Protein 6IYH (pdb70)

Foldseek 3Di:
DQDPLLLVLQVVLCVVCVVVQLLLLLQLQLCLCVVVVVCVVLVVVDPDSHSPDPVSSVVRSVVSVLLVQCSVVVVCLLVSCQVVLCCCQPPSVPDLVCLVSSLVSSLVSSCVVPVVSCDVSSVVSSSVSSVVNSCSSPVPND/DDDPVLLCLVVVLLVVDPQLVLLLQLLLCLCAVVVVVVVLPVVQPDSRHNVCSSPGPVSSVVSSVVSVVLVVCSVVVVQSLVVCVVVLCCCCVVRVDDLVSLVVSLVSSLVSSCVVQPCSCPPVSSVSSVVSSVNNSCSSPPVND

Solvent-accessible surface area: 13463 Å² total; per-residue (Å²): 146,29,72,91,60,9,48,72,52,0,85,37,2,8,83,106,2,48,83,89,12,74,71,2,1,0,24,1,0,3,5,14,2,73,9,39,79,131,1,89,91,67,29,85,137,28,108,62,42,56,30,103,5,52,81,0,50,80,48,0,93,128,25,5,53,27,11,30,59,0,5,97,103,12,113,81,11,86,33,34,6,51,77,55,0,60,78,41,12,121,96,83,190,19,77,54,57,16,20,136,28,35,19,14,0,9,5,0,2,2,0,10,49,31,59,91,46,0,56,37,84,10,0,42,0,1,36,66,1,3,58,42,11,19,140,6,22,36,72,94,46,273,182,17,69,120,77,38,84,137,6,0,67,58,12,51,89,158,18,88,33,93,43,2,0,14,74,0,2,10,14,12,0,8,5,15,56,145,2,36,176,55,43,60,92,25,52,95,10,81,70,23,83,29,1,49,58,23,76,92,0,66,62,56,0,76,82,38,0,66,21,7,15,88,0,15,84,98,14,106,80,3,30,105,43,11,57,80,61,0,40,94,40,18,114,82,63,128,14,73,41,91,13,19,99,46,30,4,39,0,4,0,1,0,1,0,20,67,37,18,105,62,0,48,27,72,23,0,18,3,2,24,68,0,6,48,48,16,26,72,3,20,33,121,47,56,209

InterPro domains:
  IPR000971 Globin [PF00042] (26-137)
  IPR000971 Globin [PS01033] (1-142)
  IPR002338 Hemoglobin, alpha-type [PR00612] (15-27)
  IPR002338 Hemoglobin, alpha-type [PR00612] (32-42)
  IPR002338 Hemoglobin, alpha-type [PR00612] (48-57)
  IPR002338 Hemoglobin, alpha-type [PR00612] (75-88)
  IPR002338 Hemoglobin, alpha-type [PR00612] (123-139)
  IPR002338 Hemoglobin, alpha-type [cd08927] (2-142)
  IPR002339 Hemoglobin, pi [PR00815] (3-28)
  IPR002339 Hemoglobin, pi [PR00815] (73-83)
  IPR002339 Hemoglobin, pi [PR00815] (105-116)
  IPR009050 Globin-like superfamily [SSF46458] (2-142)
  IPR012292 Globin/Protoglobin [G3DSA:1.10.490.10] (1-142)
  IPR050056 Hemoglobin and related oxygen transporters [PTHR11442] (2-142)

Radius of gyration: 18.84 Å; Cα contacts (8 Å, |Δi|>4): 386; chains: 2; bounding box: 53×48×37 Å

Nearest PDB structures (foldseek):
  6iyh-assembly1_A-2  TM=1.007E+00  e=1.434E-18  Acipenser persicus
  6iyi-assembly1_A-2  TM=1.006E+00  e=5.566E-17  Acipenser stellatus
  1out-assembly1_A  TM=9.765E-01  e=1.494E-13  Oncorhynchus mykiss
  1v4x-assembly1_A  TM=9.823E-01  e=7.675E-13  Thunnus thynnus
  2aa1-assembly1_A  TM=9.688E-01  e=7.737E-12  Trematomus newnesi

B-factor: mean 20.45, std 10.52, range [6.97, 57.39]

Organism: Acipenser persicus (NCBI:txid61968)

Secondary structure (DSSP, 8-state):
---HHHHHHHHHHHHHHGGGHHHHHHHHHHHHHHHSGGGGGGGTTSS--STT-HHHHHHHHHHHHHHHHHHHTTT-HHHHHHHHHHIIIIIS---GGGHHHHHHHHHHHHHHH-TTT--HHHHHHHHHHHHHHHHHHHGGG-/---HHHHHHHHHHHTT--HHHHHHHHHHHHHHHSGGGGGGGGGG---SSHHHHHH-HHHHHHHHHHHHHHHHHHHTTT-HHHHTHHHHHIIIIIT---THHHHHHHHHHHHHHHHHHGGGS-HHHHHHHHHHHHHHHHHHHHTT-

CATH classification: 1.10.490.10

Structure (mmCIF, N/CA/C/O backbone):
data_6IYH
#
_entry.id   6IYH
#
_cell.length_a   53.890
_cell.length_b   62.290
_cell.length_c   101.564
_cell.angle_alpha   90.00
_cell.angle_beta   97.67
_cell.angle_gamma   90.00
#
_symmetry.space_group_name_H-M   'I 1 2 1'
#
loop_
_entity.id
_entity.type
_entity.pdbx_description
1 polymer 'Alpha chain'
2 polymer 'Beta chain'
3 non-polymer 'PROTOPORPHYRIN IX CONTAINING FE'
4 non-polymer S-1,2-PROPANEDIOL
5 water water
#
loop_
_atom_site.group_PDB
_atom_site.id
_atom_site.type_symbol
_atom_site.label_atom_id
_atom_site.label_alt_id
_atom_site.label_comp_id
_atom_site.label_asym_id
_atom_site.label_entity_id
_atom_site.label_seq_id
_atom_site.pdbx_PDB_ins_code
_atom_site.Cartn_x
_atom_site.Cartn_y
_atom_site.Cartn_z
_atom_site.occupancy
_atom_site.B_iso_or_equiv
_atom_site.auth_seq_id
_atom_site.auth_comp_id
_atom_site.auth_asym_id
_atom_site.auth_atom_id
_atom_site.pdbx_PDB_model_num
ATOM 1 N N . SER A 1 1 ? 32.887 -11.214 4.902 1.00 39.19 2 SER A N 1
ATOM 2 C CA . SER A 1 1 ? 34.019 -10.297 5.155 1.00 33.14 2 SER A CA 1
ATOM 3 C C . SER A 1 1 ? 34.264 -9.749 6.566 1.00 24.40 2 SER A C 1
ATOM 4 O O . SER A 1 1 ? 35.260 -9.106 6.759 1.00 20.03 2 SER A O 1
ATOM 7 N N . LEU A 1 2 ? 33.414 -10.070 7.539 1.00 24.14 3 LEU A N 1
ATOM 8 C CA . LEU A 1 2 ? 33.872 -10.065 8.943 1.00 22.91 3 LEU A CA 1
ATOM 9 C C . LEU A 1 2 ? 34.948 -11.162 9.214 1.00 21.54 3 LEU A C 1
ATOM 10 O O . LEU A 1 2 ? 34.714 -12.330 8.955 1.00 21.74 3 LEU A O 1
ATOM 15 N N . THR A 1 3 ? 36.082 -10.777 9.766 1.00 19.27 4 THR A N 1
ATOM 16 C CA . THR A 1 3 ? 37.152 -11.697 10.126 1.00 22.04 4 THR A CA 1
ATOM 17 C C . THR A 1 3 ? 36.798 -12.357 11.443 1.00 22.55 4 THR A C 1
ATOM 18 O O . THR A 1 3 ? 35.807 -11.970 12.115 1.00 19.78 4 THR A O 1
ATOM 22 N N . SER A 1 4 ? 37.591 -13.352 11.823 1.00 22.40 5 SER A N 1
ATOM 23 C CA . SER A 1 4 ? 37.420 -13.963 13.160 1.00 23.14 5 SER A CA 1
ATOM 24 C C . SER A 1 4 ? 37.592 -12.954 14.247 1.00 19.07 5 SER A C 1
ATOM 25 O O . SER A 1 4 ? 36.792 -12.921 15.179 1.00 17.36 5 SER A O 1
ATOM 28 N N . ALA A 1 5 ? 38.656 -12.166 14.135 1.00 18.11 6 ALA A N 1
ATOM 29 C CA . ALA A 1 5 ? 38.893 -11.039 15.062 1.00 16.58 6 ALA A CA 1
ATOM 30 C C . ALA A 1 5 ? 37.712 -10.063 15.134 1.00 15.81 6 ALA A C 1
ATOM 31 O O . ALA A 1 5 ? 37.360 -9.618 16.216 1.00 12.63 6 ALA A O 1
ATOM 33 N N . ASP A 1 6 ? 37.159 -9.692 13.985 1.00 14.74 7 ASP A N 1
ATOM 34 C CA . ASP A 1 6 ? 35.972 -8.781 13.986 1.00 15.27 7 ASP A CA 1
ATOM 35 C C . ASP A 1 6 ? 34.802 -9.379 14.815 1.00 13.89 7 ASP A C 1
ATOM 36 O O . ASP A 1 6 ? 34.178 -8.683 15.599 1.00 10.80 7 ASP A O 1
ATOM 41 N N . LYS A 1 7 ? 34.464 -10.632 14.541 1.00 14.01 8 LYS A N 1
ATOM 42 C CA . LYS A 1 7 ? 33.364 -11.316 15.225 1.00 15.72 8 LYS A CA 1
ATOM 43 C C . LYS A 1 7 ? 33.626 -11.414 16.721 1.00 13.16 8 LYS A C 1
ATOM 44 O O . LYS A 1 7 ? 32.698 -11.225 17.495 1.00 12.65 8 LYS A O 1
ATOM 50 N N . SER A 1 8 ? 34.878 -11.668 17.117 1.00 12.33 9 SER A N 1
ATOM 51 C CA . SER A 1 8 ? 35.228 -11.658 18.494 1.00 13.76 9 SER A CA 1
ATOM 52 C C . SER A 1 8 ? 34.976 -10.301 19.154 1.00 10.87 9 SER A C 1
ATOM 53 O O . SER A 1 8 ? 34.448 -10.196 20.232 1.00 9.95 9 SER A O 1
ATOM 56 N N . HIS A 1 9 ? 35.430 -9.252 18.486 1.00 10.31 10 HIS A N 1
ATOM 57 C CA . HIS A 1 9 ? 35.208 -7.915 18.954 1.00 9.56 10 HIS A CA 1
ATOM 58 C C . HIS A 1 9 ? 33.758 -7.543 19.087 1.00 9.13 10 HIS A C 1
ATOM 59 O O . HIS A 1 9 ? 33.360 -6.867 20.087 1.00 8.20 10 HIS A O 1
ATOM 66 N N . VAL A 1 10 ? 32.966 -7.865 18.063 1.00 9.64 11 VAL A N 1
ATOM 67 C CA . VAL A 1 10 ? 31.541 -7.558 18.118 1.00 10.52 11 VAL A CA 1
ATOM 68 C C . VAL A 1 10 ? 30.859 -8.327 19.254 1.00 10.67 11 VAL A C 1
ATOM 69 O O . VAL A 1 10 ? 30.111 -7.747 20.080 1.00 10.18 11 VAL A O 1
ATOM 73 N N . LYS A 1 11 ? 31.180 -9.602 19.325 1.00 11.08 12 LYS A N 1
ATOM 74 C CA . LYS A 1 11 ? 30.536 -10.394 20.387 1.00 12.85 12 LYS A CA 1
ATOM 75 C C . LYS A 1 11 ? 30.950 -9.887 21.757 1.00 11.40 12 LYS A C 1
ATOM 76 O O . LYS A 1 11 ? 30.154 -9.951 22.709 1.00 12.29 12 LYS A O 1
ATOM 82 N N . SER A 1 12 ? 32.188 -9.439 21.905 1.00 11.06 13 SER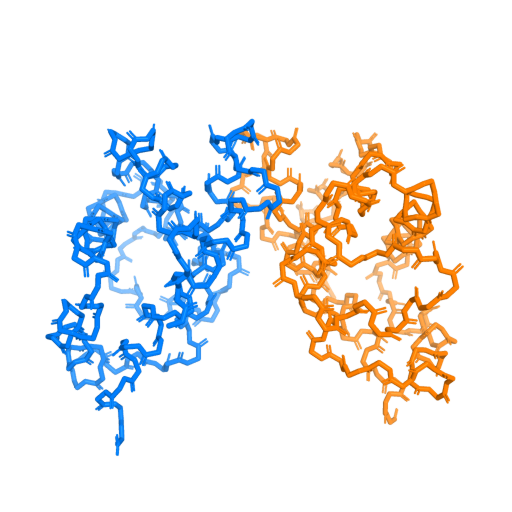 A N 1
ATOM 83 C CA . SER A 1 12 ? 32.672 -8.896 23.162 1.00 11.72 13 SER A CA 1
ATOM 84 C C . SER A 1 12 ? 31.958 -7.679 23.631 1.00 11.87 13 SER A C 1
ATOM 85 O O . SER A 1 12 ? 31.392 -7.649 24.728 1.00 11.15 13 SER A O 1
ATOM 88 N N . ILE A 1 13 ? 31.876 -6.617 22.782 1.00 11.48 14 ILE A N 1
ATOM 89 C CA . ILE A 1 13 ? 31.168 -5.413 23.250 1.00 10.93 14 ILE A CA 1
ATOM 90 C C . ILE A 1 13 ? 29.690 -5.628 23.460 0.50 9.46 14 ILE A C 1
ATOM 91 O O . ILE A 1 13 ? 29.110 -5.165 24.383 0.50 7.41 14 ILE A O 1
ATOM 97 N N . TRP A 1 14 ? 29.156 -6.458 22.626 1.00 12.89 15 TRP A N 1
ATOM 98 C CA . TRP A 1 14 ? 27.705 -6.827 22.672 1.00 14.30 15 TRP A CA 1
ATOM 99 C C . TRP A 1 14 ? 27.404 -7.590 23.954 1.00 15.33 15 TRP A C 1
ATOM 100 O O . TRP A 1 14 ? 26.391 -7.296 24.631 1.00 18.16 15 TRP A O 1
ATOM 111 N N . SER A 1 15 ? 28.348 -8.447 24.366 1.00 12.72 16 SER A N 1
ATOM 112 C CA . SER A 1 15 ? 28.177 -9.201 25.612 1.00 14.53 16 SER A CA 1
ATOM 113 C C . SER A 1 15 ? 28.247 -8.296 26.786 1.00 14.44 16 SER A C 1
ATOM 114 O O . SER A 1 15 ? 27.512 -8.482 27.804 1.00 16.76 16 SER A O 1
ATOM 117 N N . LYS A 1 16 ? 29.064 -7.252 26.696 1.00 14.63 17 LYS A N 1
ATOM 118 C CA . LYS A 1 16 ? 29.234 -6.342 27.725 1.00 17.28 17 LYS A CA 1
ATOM 119 C C . LYS A 1 16 ? 28.097 -5.325 27.780 1.00 21.05 17 LYS A C 1
ATOM 120 O O . LYS A 1 16 ? 27.845 -4.762 28.814 1.00 24.17 17 LYS A O 1
ATOM 126 N N . ALA A 1 17 ? 27.428 -5.131 26.671 1.00 23.13 18 ALA A N 1
ATOM 127 C CA . ALA A 1 17 ? 26.324 -4.157 26.584 1.00 27.88 18 ALA A CA 1
ATOM 128 C C . ALA A 1 17 ? 24.887 -4.711 26.668 1.00 33.16 18 ALA A C 1
ATOM 129 O O . ALA A 1 17 ? 23.986 -3.966 27.073 1.00 38.99 18 ALA A O 1
ATOM 131 N N . SER A 1 18 ? 24.638 -5.955 26.238 1.00 37.13 19 SER A N 1
ATOM 132 C CA . SER A 1 18 ? 23.242 -6.447 25.926 1.00 38.88 19 SER A CA 1
ATOM 133 C C . SER A 1 18 ? 22.302 -6.482 27.145 1.00 39.83 19 SER A C 1
ATOM 134 O O . SER A 1 18 ? 21.090 -6.608 26.964 1.00 44.61 19 SER A O 1
ATOM 137 N N . GLY A 1 19 ? 22.850 -6.375 28.361 1.00 35.90 20 GLY A N 1
ATOM 138 C CA . GLY A 1 19 ? 22.042 -6.160 29.545 1.00 35.96 20 GLY A CA 1
ATOM 139 C C . GLY A 1 19 ? 21.287 -4.845 29.593 1.00 36.91 20 GLY A C 1
ATOM 140 O O . GLY A 1 19 ? 20.277 -4.740 30.312 1.00 33.95 20 GLY A O 1
ATOM 141 N N . LYS A 1 20 ? 21.749 -3.847 28.830 1.00 33.40 21 LYS A N 1
ATOM 142 C CA . LYS A 1 20 ? 21.065 -2.536 28.682 1.00 26.54 21 LYS A CA 1
ATOM 143 C C . LYS A 1 20 ? 20.414 -2.396 27.329 1.00 25.77 21 LYS A C 1
ATOM 144 O O . LYS A 1 20 ? 20.277 -1.278 26.854 1.00 28.31 21 LYS A O 1
ATOM 150 N N . ALA A 1 21 ? 20.021 -3.498 26.704 1.00 25.06 22 ALA A N 1
ATOM 151 C CA . ALA A 1 21 ? 19.355 -3.476 25.392 1.00 29.27 22 ALA A CA 1
ATOM 152 C C . ALA A 1 21 ? 18.322 -2.340 25.288 1.00 31.21 22 ALA A C 1
ATOM 153 O O . ALA A 1 21 ? 18.332 -1.562 24.319 1.00 27.16 22 ALA A O 1
ATOM 155 N N . GLU A 1 22 ? 17.486 -2.184 26.311 1.00 26.91 23 GLU A N 1
ATOM 156 C CA . GLU A 1 22 ? 16.412 -1.198 26.188 1.00 26.04 23 GLU A CA 1
ATOM 157 C C . GLU A 1 22 ? 16.939 0.234 26.268 1.00 23.07 23 GLU A C 1
ATOM 158 O O . GLU A 1 22 ? 16.582 1.038 25.385 1.00 22.29 23 GLU A O 1
ATOM 164 N N . GLU A 1 23 ? 17.786 0.573 27.264 1.00 22.62 24 GLU A N 1
ATOM 165 C CA . GLU A 1 23 ? 18.345 1.917 27.370 1.00 21.61 24 GLU A CA 1
ATOM 166 C C . GLU A 1 23 ? 19.192 2.328 26.140 1.00 20.37 24 GLU A C 1
ATOM 167 O O . GLU A 1 23 ? 19.114 3.460 25.620 1.00 16.92 24 GLU A O 1
ATOM 173 N N . LEU A 1 24 ? 20.048 1.403 25.732 1.00 19.38 25 LEU A N 1
ATOM 174 C CA . LEU A 1 24 ? 20.861 1.655 24.553 1.00 17.79 25 LEU A CA 1
ATOM 175 C C . LEU A 1 24 ? 20.001 1.833 23.305 1.00 15.06 25 LEU A C 1
ATOM 176 O O . LEU A 1 24 ? 20.272 2.754 22.510 1.00 14.02 25 LEU A O 1
ATOM 181 N N . GLY A 1 25 ? 18.996 0.997 23.136 1.00 14.01 26 GLY A N 1
ATOM 182 C CA . GLY A 1 25 ? 18.151 1.104 21.935 1.00 14.23 26 GLY A CA 1
ATOM 183 C C . GLY A 1 25 ? 17.353 2.425 21.994 1.00 14.55 26 GLY A C 1
ATOM 184 O O . GLY A 1 25 ? 17.265 3.107 20.990 1.00 16.65 26 GLY A O 1
ATOM 185 N N . ALA A 1 26 ? 16.825 2.798 23.155 1.00 14.78 27 ALA A N 1
ATOM 186 C CA . ALA A 1 26 ? 16.081 4.083 23.307 1.00 14.89 27 ALA A CA 1
ATOM 187 C C . ALA A 1 26 ? 16.957 5.309 23.022 1.00 13.82 27 ALA A C 1
ATOM 188 O O . ALA A 1 26 ? 16.598 6.304 22.318 1.00 14.51 27 ALA A O 1
ATOM 190 N N . GLU A 1 27 ? 18.204 5.239 23.509 1.00 12.74 28 GLU A N 1
ATOM 191 C CA . GLU A 1 27 ? 19.130 6.290 23.215 1.00 13.24 28 GLU A CA 1
ATOM 192 C C . GLU A 1 27 ? 19.495 6.329 21.732 1.00 10.73 28 GLU A C 1
ATOM 193 O O . GLU A 1 27 ? 19.557 7.413 21.217 1.00 13.01 28 GLU A O 1
ATOM 199 N N . ALA A 1 28 ? 19.763 5.206 21.103 1.00 12.11 29 ALA A N 1
ATOM 200 C CA . ALA A 1 28 ? 20.138 5.254 19.661 1.00 10.90 29 ALA A CA 1
ATOM 201 C C . ALA A 1 28 ? 18.988 5.807 18.793 1.00 11.92 29 ALA A C 1
ATOM 202 O O . ALA A 1 28 ? 19.214 6.659 17.864 1.00 12.90 29 ALA A O 1
ATOM 204 N N . LEU A 1 29 ? 17.762 5.317 19.105 1.00 11.64 30 LEU A N 1
ATOM 205 C CA . LEU A 1 29 ? 16.564 5.759 18.382 1.00 11.37 30 LEU A CA 1
ATOM 206 C C . LEU A 1 29 ? 16.269 7.243 18.635 1.00 10.85 30 LEU A C 1
ATOM 207 O O . LEU A 1 29 ? 16.076 8.042 17.675 1.00 10.71 30 LEU A O 1
ATOM 212 N N . GLY A 1 30 ? 16.236 7.649 19.892 1.00 11.50 31 GLY A N 1
ATOM 213 C CA . GLY A 1 30 ? 16.090 9.046 20.201 1.00 11.96 31 GLY A CA 1
ATOM 214 C C . GLY A 1 30 ? 17.065 9.961 19.559 1.00 11.29 31 GLY A C 1
ATOM 215 O O . GLY A 1 30 ? 16.711 11.059 19.115 1.00 11.11 31 GLY A O 1
ATOM 216 N N . ARG A 1 31 ? 18.322 9.539 19.545 1.00 11.74 32 ARG A N 1
ATOM 217 C CA . ARG A 1 31 ? 19.364 10.308 18.977 1.00 11.14 32 ARG A CA 1
ATOM 218 C 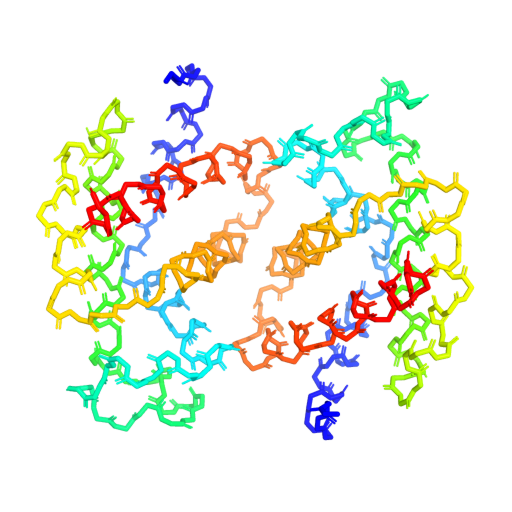C . ARG A 1 31 ? 19.192 10.392 17.456 1.00 11.19 32 ARG A C 1
ATOM 219 O O . ARG A 1 31 ? 19.473 11.434 16.887 1.00 11.68 32 ARG A O 1
ATOM 227 N N . MET A 1 32 ? 18.823 9.303 16.823 1.00 11.43 33 MET A N 1
ATOM 228 C CA . MET A 1 32 ? 18.591 9.363 15.369 1.00 11.29 33 MET A CA 1
ATOM 229 C C . MET A 1 32 ? 17.546 10.438 15.037 1.00 11.22 33 MET A C 1
ATOM 230 O O . MET A 1 32 ? 17.700 11.288 14.177 1.00 10.90 33 MET A O 1
ATOM 235 N N . LEU A 1 33 ? 16.479 10.414 15.809 1.00 11.51 34 LEU A N 1
ATOM 236 C CA . LEU A 1 33 ? 15.346 11.331 15.588 1.00 11.29 34 LEU A CA 1
ATOM 237 C C . LEU A 1 33 ? 15.666 12.779 15.809 1.00 12.69 34 LEU A C 1
ATOM 238 O O . LEU A 1 33 ? 15.302 13.605 14.992 1.00 12.66 34 LEU A O 1
ATOM 243 N N . GLU A 1 34 ? 16.421 13.083 16.879 1.00 11.76 35 GLU A N 1
ATOM 244 C CA . GLU A 1 34 ? 16.804 14.489 17.165 1.00 13.01 35 GLU A CA 1
ATOM 245 C C . GLU A 1 34 ? 17.976 14.994 16.321 1.00 12.69 35 GLU A C 1
ATOM 246 O O . GLU A 1 34 ? 17.996 16.127 15.805 1.00 13.28 35 GLU A O 1
ATOM 252 N N . VAL A 1 35 ? 18.992 14.153 16.184 1.00 12.53 36 VAL A N 1
ATOM 253 C CA . VAL A 1 35 ? 20.179 14.560 15.487 1.00 14.56 36 VAL A CA 1
ATOM 254 C C . VAL A 1 35 ? 20.032 14.562 13.953 1.00 14.08 36 VAL A C 1
ATOM 255 O O . VAL A 1 35 ? 20.748 15.316 13.290 1.00 14.13 36 VAL A O 1
ATOM 259 N N . PHE A 1 36 ? 19.149 13.695 13.435 1.00 12.07 37 PHE A N 1
ATOM 260 C CA . PHE A 1 36 ? 18.850 13.579 12.008 1.00 11.41 37 PHE A CA 1
ATOM 261 C C . PHE A 1 36 ? 17.359 13.719 11.785 1.00 12.16 37 PHE A C 1
ATOM 262 O O . PHE A 1 36 ? 16.620 12.762 11.579 1.00 12.11 37 PHE A O 1
ATOM 270 N N . PRO A 1 37 ? 16.879 14.932 11.949 1.00 14.22 38 PRO A N 1
ATOM 271 C CA . PRO A 1 37 ? 15.438 15.182 11.956 1.00 15.22 38 PRO A CA 1
ATOM 272 C C . PRO A 1 37 ? 14.623 14.813 10.712 1.00 14.13 38 PRO A C 1
ATOM 273 O O . PRO A 1 37 ? 13.376 14.642 10.790 1.00 15.43 38 PRO A O 1
ATOM 277 N N . ASN A 1 38 ? 15.316 14.559 9.625 1.00 14.71 39 ASN A N 1
ATOM 278 C CA . ASN A 1 38 ? 14.667 13.985 8.431 1.00 17.10 39 ASN A CA 1
ATOM 279 C C . ASN A 1 38 ? 14.084 12.632 8.771 1.00 15.19 39 ASN A C 1
ATOM 280 O O . ASN A 1 38 ? 13.116 12.227 8.109 1.00 14.87 39 ASN A O 1
ATOM 285 N N . THR A 1 39 ? 14.553 11.918 9.809 1.00 12.90 40 THR A N 1
ATOM 286 C CA . THR A 1 39 ? 14.003 10.566 10.130 1.00 12.05 40 THR A CA 1
ATOM 287 C C . THR A 1 39 ? 12.679 10.622 10.971 1.00 12.21 40 THR A C 1
ATOM 288 O O . THR A 1 39 ? 11.984 9.623 11.119 1.00 10.48 40 THR A O 1
ATOM 292 N N . LYS A 1 40 ? 12.318 11.797 11.492 1.00 13.11 41 LYS A N 1
ATOM 293 C CA . LYS A 1 40 ? 11.164 11.933 12.410 1.00 14.37 41 LYS A CA 1
ATOM 294 C C . LYS A 1 40 ? 9.848 11.490 11.784 1.00 13.72 41 LYS A C 1
ATOM 295 O O . LYS A 1 40 ? 9.054 10.877 12.401 1.00 14.18 41 LYS A O 1
ATOM 301 N N . THR A 1 41 ? 9.735 11.700 10.482 1.00 13.34 42 THR A N 1
ATOM 302 C CA . THR A 1 41 ? 8.499 11.397 9.779 1.00 13.78 42 THR A CA 1
ATOM 303 C C . THR A 1 41 ? 8.070 9.939 9.917 1.00 14.10 42 THR A C 1
ATOM 304 O O . THR A 1 41 ? 6.890 9.604 10.054 1.00 13.44 42 THR A O 1
ATOM 308 N N . TYR A 1 42 ? 9.035 9.041 9.955 1.00 13.82 43 TYR A N 1
ATOM 309 C CA . TYR A 1 42 ? 8.758 7.617 10.105 1.00 13.19 43 TYR A CA 1
ATOM 310 C C . TYR A 1 42 ? 8.196 7.252 11.486 1.00 13.08 43 TYR A C 1
ATOM 311 O O . TYR A 1 42 ? 7.582 6.152 11.643 1.00 14.83 43 TYR A O 1
ATOM 320 N N . PHE A 1 43 ? 8.428 8.122 12.501 1.00 12.99 44 PHE A N 1
ATOM 321 C CA . PHE A 1 43 ? 7.989 7.847 13.863 1.00 13.20 44 PHE A CA 1
ATOM 322 C C . PHE A 1 43 ? 6.976 8.912 14.359 1.00 15.66 44 PHE A C 1
ATOM 323 O O . PHE A 1 43 ? 6.705 9.017 15.573 1.00 16.32 44 PHE A O 1
ATOM 331 N N . SER A 1 44 ? 6.494 9.683 13.387 1.00 16.05 45 SER A N 1
ATOM 332 C CA . SER A 1 44 ? 5.509 10.775 13.549 1.00 19.16 45 SER A CA 1
ATOM 333 C C . SER A 1 44 ? 4.168 10.301 14.200 1.00 17.68 45 SER A C 1
ATOM 334 O O . SER A 1 44 ? 3.419 11.152 14.664 1.00 17.44 45 SER A O 1
ATOM 337 N N . HIS A 1 45 ? 3.894 8.984 14.185 1.00 15.29 46 HIS A N 1
ATOM 338 C CA . HIS A 1 45 ? 2.739 8.338 14.872 1.00 15.27 46 HIS A CA 1
ATOM 339 C C . HIS A 1 45 ? 2.899 8.243 16.406 1.00 15.77 46 HIS A C 1
ATOM 340 O O . HIS A 1 45 ? 1.890 8.067 17.181 1.00 14.39 46 HIS A O 1
ATOM 347 N N . TYR A 1 46 ? 4.151 8.407 16.891 1.00 15.18 47 TYR A N 1
ATOM 348 C CA . TYR A 1 46 ? 4.405 8.509 18.315 1.00 13.65 47 TYR A CA 1
ATOM 349 C C . TYR A 1 46 ? 4.149 9.894 18.818 1.00 14.56 47 TYR A C 1
ATOM 350 O O . TYR A 1 46 ? 4.473 10.869 18.192 1.00 16.41 47 TYR A O 1
ATOM 359 N N . ALA A 1 47 ? 3.544 9.947 20.007 1.00 18.07 48 ALA A N 1
ATOM 360 C CA . ALA A 1 47 ? 3.267 11.194 20.733 1.00 20.39 48 ALA A CA 1
ATOM 361 C C . ALA A 1 47 ? 4.528 11.869 21.271 1.00 19.74 48 ALA A C 1
ATOM 362 O O . ALA A 1 47 ? 4.620 13.094 21.377 1.00 19.73 48 ALA A O 1
ATOM 364 N N . ASP A 1 48 ? 5.494 11.040 21.629 1.00 17.99 49 ASP A N 1
ATOM 365 C CA . ASP A 1 48 ? 6.732 11.531 22.155 1.00 17.57 49 ASP A CA 1
ATOM 366 C C . ASP A 1 48 ? 7.909 10.811 21.503 1.00 16.05 49 ASP A C 1
ATOM 367 O O . ASP A 1 48 ? 7.959 9.619 21.519 1.00 16.63 49 ASP A O 1
ATOM 372 N N . LEU A 1 49 ? 8.817 11.575 20.953 1.00 17.10 50 LEU A N 1
ATOM 373 C CA . LEU A 1 49 ? 10.006 10.989 20.273 1.00 17.92 50 LEU A CA 1
ATOM 374 C C . LEU A 1 49 ? 11.258 11.122 21.118 1.00 20.74 50 LEU A C 1
ATOM 375 O O . LEU A 1 49 ? 12.332 10.693 20.701 1.00 21.46 50 LEU A O 1
ATOM 380 N N . SER A 1 50 ? 11.133 11.696 22.303 1.00 19.94 51 SER A N 1
ATOM 381 C CA . SER A 1 50 ? 12.271 11.811 23.222 1.00 21.86 51 SER A CA 1
ATOM 382 C C . SER A 1 50 ? 12.754 10.484 23.753 1.00 19.67 51 SER A C 1
ATOM 383 O O . SER A 1 50 ? 12.058 9.481 23.773 1.00 18.84 51 SER A O 1
ATOM 386 N N . VAL A 1 51 ? 13.966 10.487 24.295 1.00 20.22 52 VAL A N 1
ATOM 387 C CA . VAL A 1 51 ? 14.517 9.260 24.850 1.00 22.10 52 VAL A CA 1
ATOM 388 C C . VAL A 1 51 ? 13.683 8.757 26.070 1.00 24.44 52 VAL A C 1
ATOM 389 O O . VAL A 1 51 ? 13.576 7.553 26.242 1.00 27.45 52 VAL A O 1
ATOM 393 N N . SER A 1 52 ? 13.009 9.656 26.766 1.00 25.31 53 SER A N 1
ATOM 394 C CA . SER A 1 52 ? 12.107 9.285 27.894 1.00 27.58 53 SER A CA 1
ATOM 395 C C . SER A 1 52 ? 10.777 8.676 27.447 1.00 26.55 53 SER A C 1
ATOM 396 O O . SER A 1 52 ? 10.066 8.101 28.262 1.00 29.41 53 SER A O 1
ATOM 401 N N . SER A 1 53 ? 10.441 8.765 26.165 1.00 23.61 54 SER A N 1
ATOM 402 C CA . SER A 1 53 ? 9.178 8.241 25.621 1.00 21.21 54 SER A CA 1
ATOM 403 C C . SER A 1 53 ? 9.079 6.784 25.817 1.00 20.99 54 SER A C 1
ATOM 404 O O . SER A 1 53 ? 9.962 5.988 25.460 1.00 20.71 54 SER A O 1
ATOM 407 N N . GLY A 1 54 ? 7.937 6.332 26.332 1.00 21.80 55 GLY A N 1
ATOM 408 C CA . GLY A 1 54 ? 7.705 4.922 26.395 1.00 19.18 55 GLY A CA 1
ATOM 409 C C . GLY A 1 54 ? 7.650 4.167 25.091 1.00 18.07 55 GLY A C 1
ATOM 410 O O . GLY A 1 54 ? 8.079 3.021 25.028 1.00 16.56 55 GLY A O 1
ATOM 411 N N . GLN A 1 55 ? 7.126 4.794 24.048 1.00 16.69 56 GLN A N 1
ATOM 412 C CA . GLN A 1 55 ? 7.124 4.158 22.757 1.00 18.72 56 GLN A CA 1
ATOM 413 C C . GLN A 1 55 ? 8.562 4.070 22.198 1.00 16.27 56 GLN A C 1
ATOM 414 O O . GLN A 1 55 ? 8.857 3.136 21.543 1.00 15.88 56 GLN A O 1
ATOM 420 N N . VAL A 1 56 ? 9.372 5.082 22.446 1.00 15.65 57 VAL A N 1
ATOM 421 C CA . VAL A 1 56 ? 10.810 4.991 22.023 1.00 15.98 57 VAL A CA 1
ATOM 422 C C . VAL A 1 56 ? 11.523 3.872 22.812 1.00 16.94 57 VAL A C 1
ATOM 423 O O . VAL A 1 56 ? 12.289 3.102 22.261 1.00 16.73 57 VAL A O 1
ATOM 427 N N . HIS A 1 57 ? 11.250 3.752 24.139 1.00 16.82 58 HIS A N 1
ATOM 428 C CA . HIS A 1 57 ? 11.819 2.655 24.906 1.00 19.46 58 HIS A CA 1
ATOM 429 C C . HIS A 1 57 ? 11.432 1.332 24.332 1.00 18.10 58 HIS A C 1
ATOM 430 O O . HIS A 1 57 ? 12.292 0.437 24.114 1.00 16.74 58 HIS A O 1
ATOM 437 N N . THR A 1 58 ? 10.139 1.153 24.068 1.00 16.90 59 THR A N 1
ATOM 438 C CA . THR A 1 58 ? 9.697 -0.102 23.561 1.00 17.01 59 THR A CA 1
ATOM 439 C C . THR A 1 58 ? 10.335 -0.445 22.197 1.00 15.54 59 THR A C 1
ATOM 440 O O . THR A 1 58 ? 10.765 -1.595 21.955 1.00 14.41 59 THR A O 1
ATOM 444 N N . HIS A 1 59 ? 10.379 0.567 21.320 1.00 14.19 60 HIS A N 1
ATOM 445 C CA . HIS A 1 59 ? 10.872 0.321 19.999 1.00 13.04 60 HIS A CA 1
ATOM 446 C C . HIS A 1 59 ? 12.414 0.153 20.011 1.00 12.68 60 HIS A C 1
ATOM 447 O O . HIS A 1 59 ? 12.954 -0.674 19.268 1.00 12.98 60 HIS A O 1
ATOM 454 N N . GLY A 1 60 ? 13.096 0.932 20.815 1.00 14.95 61 GLY A N 1
ATOM 455 C CA . GLY A 1 60 ? 14.596 0.781 20.983 1.00 15.43 61 GLY A CA 1
ATOM 456 C C . GLY A 1 60 ? 14.958 -0.648 21.350 1.00 17.35 61 GLY A C 1
ATOM 457 O O . GLY A 1 60 ? 15.910 -1.205 20.875 1.00 15.56 61 GLY A O 1
ATOM 458 N N . LYS A 1 61 ? 14.182 -1.269 22.242 1.00 17.81 62 LYS A N 1
ATOM 459 C CA . LYS A 1 61 ? 14.482 -2.633 22.634 1.00 17.72 62 LYS A CA 1
ATOM 460 C C . LYS A 1 61 ? 14.338 -3.582 21.490 1.00 15.95 62 LYS A C 1
ATOM 461 O O . LYS A 1 61 ? 15.113 -4.510 21.340 1.00 18.10 62 LYS A O 1
ATOM 467 N N . LYS A 1 62 ? 13.321 -3.392 20.660 1.00 15.63 63 LYS A N 1
ATOM 468 C CA . LYS A 1 62 ? 13.131 -4.224 19.504 1.00 16.48 63 LYS A CA 1
ATOM 469 C C . LYS A 1 62 ? 14.331 -4.153 18.539 1.00 13.66 63 LYS A C 1
ATOM 470 O O . LYS A 1 62 ? 14.707 -5.155 17.982 1.00 14.25 63 LYS A O 1
ATOM 476 N N . ILE A 1 63 ? 14.806 -2.940 18.305 1.00 13.35 64 ILE A N 1
ATOM 477 C CA . ILE A 1 63 ? 15.969 -2.673 17.415 1.00 14.64 64 ILE A CA 1
ATOM 478 C C . ILE A 1 63 ? 17.183 -3.435 17.956 1.00 14.86 64 ILE A C 1
ATOM 479 O O . ILE A 1 63 ? 17.842 -4.195 17.271 1.00 13.96 64 ILE A O 1
ATOM 484 N N . LEU A 1 64 ? 17.425 -3.209 19.225 1.00 16.36 65 LEU A N 1
ATOM 485 C CA . LEU A 1 64 ? 18.623 -3.778 19.846 1.00 18.74 65 LEU A CA 1
ATOM 486 C C . LEU A 1 64 ? 18.506 -5.285 19.944 1.00 16.41 65 LEU A C 1
ATOM 487 O O . LEU A 1 64 ? 19.462 -6.005 19.631 1.00 15.03 65 LEU A O 1
ATOM 492 N N . ASP A 1 65 ? 17.323 -5.810 20.225 1.00 17.19 66 ASP A N 1
ATOM 493 C CA . ASP A 1 65 ? 17.170 -7.271 20.178 1.00 17.29 66 ASP A CA 1
ATOM 494 C C . ASP A 1 65 ? 17.327 -7.876 18.831 1.00 18.54 66 ASP A C 1
ATOM 495 O O . ASP A 1 65 ? 17.868 -8.940 18.714 1.00 16.11 66 ASP A O 1
ATOM 500 N N . ALA A 1 66 ? 16.898 -7.164 17.778 1.00 16.28 67 ALA A N 1
ATOM 501 C CA . ALA A 1 66 ? 17.113 -7.642 16.430 1.00 15.05 67 ALA A CA 1
ATOM 502 C C . ALA A 1 66 ? 18.609 -7.655 16.098 1.00 14.41 67 ALA A C 1
ATOM 503 O O . ALA A 1 66 ? 19.115 -8.608 15.474 1.00 15.08 67 ALA A O 1
ATOM 505 N N . ILE A 1 67 ? 19.319 -6.633 16.564 1.00 13.51 68 ILE A N 1
ATOM 506 C CA . ILE A 1 67 ? 20.778 -6.599 16.359 1.00 14.93 68 ILE A CA 1
ATOM 507 C C . ILE A 1 67 ? 21.484 -7.748 17.128 1.00 15.14 68 ILE A C 1
ATOM 508 O O . ILE A 1 67 ? 22.301 -8.420 16.581 1.00 15.24 68 ILE A O 1
ATOM 514 N N . THR A 1 68 ? 21.055 -8.001 18.348 1.00 16.84 69 THR A N 1
ATOM 515 C CA . THR A 1 68 ? 21.537 -9.169 19.133 1.00 16.89 69 THR A CA 1
ATOM 516 C C . THR A 1 68 ? 21.333 -10.463 18.391 1.00 16.89 69 THR A C 1
ATOM 517 O O . THR A 1 68 ? 22.232 -11.321 18.353 1.00 18.89 69 THR A O 1
ATOM 521 N N . THR A 1 69 ? 20.147 -10.668 17.830 1.00 18.27 70 THR A N 1
ATOM 522 C CA . THR A 1 69 ? 19.898 -11.820 16.957 1.00 21.03 70 THR A CA 1
ATOM 523 C C . THR A 1 69 ? 20.924 -11.947 15.840 1.00 19.31 70 THR A C 1
ATOM 524 O O . THR A 1 69 ? 21.425 -13.018 15.601 1.00 19.25 70 THR A O 1
ATOM 528 N N . ALA A 1 70 ? 21.235 -10.837 15.167 1.00 17.33 71 ALA A N 1
ATOM 529 C CA . ALA A 1 70 ? 22.286 -10.849 14.173 1.00 15.61 71 ALA A CA 1
ATOM 530 C C . ALA A 1 70 ? 23.703 -11.184 14.751 1.00 14.70 71 ALA A C 1
ATOM 531 O O . ALA A 1 70 ? 24.491 -11.888 14.077 1.00 15.09 71 ALA A O 1
ATOM 533 N N . VAL A 1 71 ? 23.987 -10.697 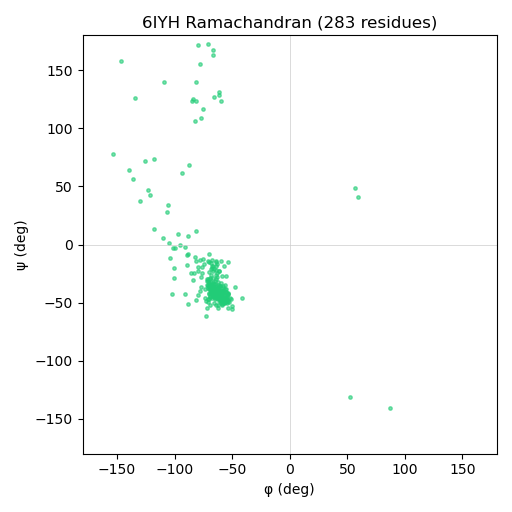15.948 1.00 13.14 72 VAL A N 1
ATOM 534 C CA . VAL A 1 71 ? 25.294 -10.978 16.578 1.00 15.15 72 VAL A CA 1
ATOM 535 C C . VAL A 1 71 ? 25.359 -12.518 16.841 1.00 16.91 72 VAL A C 1
ATOM 536 O O . VAL A 1 71 ? 26.361 -13.177 16.620 1.00 19.57 72 VAL A O 1
ATOM 540 N N . ASN A 1 72 ? 24.255 -13.041 17.341 1.00 21.06 73 ASN A N 1
ATOM 541 C CA . ASN A 1 72 ? 24.154 -14.468 17.662 1.00 23.73 73 ASN A CA 1
ATOM 542 C C . ASN A 1 72 ? 24.187 -15.330 16.424 1.00 25.33 73 ASN A C 1
ATOM 543 O O . ASN A 1 72 ? 24.543 -16.506 16.560 1.00 29.45 73 ASN A O 1
ATOM 548 N N . HIS A 1 73 ? 23.894 -14.794 15.220 1.00 21.45 74 HIS A N 1
ATOM 549 C CA . HIS A 1 73 ? 23.967 -15.511 13.948 1.00 22.72 74 HIS A CA 1
ATOM 550 C C . HIS A 1 73 ? 24.875 -14.806 13.030 1.00 20.29 74 HIS A C 1
ATOM 551 O O . HIS A 1 73 ? 24.584 -14.597 11.842 1.00 19.77 74 HIS A O 1
ATOM 558 N N . ILE A 1 74 ? 26.043 -14.428 13.548 1.00 19.71 75 ILE A N 1
ATOM 559 C CA . ILE A 1 74 ? 26.897 -13.501 12.833 1.00 18.80 75 ILE A CA 1
ATOM 560 C C . ILE A 1 74 ? 27.475 -14.053 11.557 1.00 19.50 75 ILE A C 1
ATOM 561 O O . ILE A 1 74 ? 27.996 -13.314 10.720 1.00 19.88 75 ILE A O 1
ATOM 566 N N . ASP A 1 75 ? 27.376 -15.368 11.359 1.00 21.70 76 ASP A N 1
ATOM 567 C CA . ASP A 1 75 ? 27.762 -15.938 10.072 1.00 25.40 76 ASP A CA 1
ATOM 568 C C . ASP A 1 75 ? 26.656 -16.040 9.049 1.00 28.71 76 ASP A C 1
ATOM 569 O O . ASP A 1 75 ? 26.948 -16.397 7.904 1.00 31.34 76 ASP A O 1
ATOM 574 N N . ASP A 1 76 ? 25.422 -15.650 9.431 1.00 28.57 77 ASP A N 1
ATOM 575 C CA . ASP A 1 76 ? 24.300 -15.550 8.502 1.00 29.03 77 ASP A CA 1
ATOM 576 C C . ASP A 1 76 ? 23.452 -14.327 8.775 1.00 25.46 77 ASP A C 1
ATOM 577 O O . ASP A 1 76 ? 22.291 -14.422 9.160 1.00 29.47 77 ASP A O 1
ATOM 582 N N . ILE A 1 77 ? 24.071 -13.167 8.601 1.00 22.83 78 ILE A N 1
ATOM 583 C CA . ILE A 1 77 ? 23.336 -11.893 8.852 1.00 23.25 78 ILE A CA 1
ATOM 584 C C . ILE A 1 77 ? 22.260 -11.722 7.793 1.00 27.45 78 ILE A C 1
ATOM 585 O O . ILE A 1 77 ? 21.160 -11.267 8.118 1.00 26.72 78 ILE A O 1
ATOM 590 N N . THR A 1 78 ? 22.547 -12.152 6.567 1.00 27.21 79 THR A N 1
ATOM 591 C CA . THR A 1 78 ? 21.577 -12.105 5.451 1.00 29.62 79 THR A CA 1
ATOM 592 C C . THR A 1 78 ? 20.300 -12.789 5.856 1.00 29.39 79 THR A C 1
ATOM 593 O O . THR A 1 78 ? 19.207 -12.234 5.780 1.00 28.61 79 THR A O 1
ATOM 597 N N . GLY A 1 79 ? 20.440 -14.013 6.291 1.00 28.73 80 GLY A N 1
ATOM 598 C CA . GLY A 1 79 ? 19.328 -14.750 6.785 1.00 30.38 80 GLY A CA 1
ATOM 599 C C . GLY A 1 79 ? 18.635 -14.131 7.963 1.00 33.66 80 GLY A C 1
ATOM 600 O O . GLY A 1 79 ? 17.404 -14.149 8.035 1.00 30.66 80 GLY A O 1
ATOM 601 N N . THR A 1 80 ? 19.386 -13.632 8.946 1.00 27.01 81 THR A N 1
ATOM 602 C CA . THR A 1 80 ? 18.700 -13.170 10.144 1.00 32.66 81 THR A CA 1
ATOM 603 C C . THR A 1 80 ? 17.842 -11.962 9.889 1.00 27.23 81 THR A C 1
ATOM 604 O O . THR A 1 80 ? 16.847 -11.798 10.568 1.00 32.30 81 THR A O 1
ATOM 608 N N . MET A 1 81 ? 18.266 -11.111 8.942 1.00 29.11 82 MET A N 1
ATOM 609 C CA . MET A 1 81 ? 17.554 -9.834 8.702 1.00 27.43 82 MET A CA 1
ATOM 610 C C . MET A 1 81 ? 16.618 -9.816 7.493 1.00 27.48 82 MET A C 1
ATOM 611 O O . MET A 1 81 ? 16.032 -8.740 7.219 1.00 22.40 82 MET A O 1
ATOM 616 N N . THR A 1 82 ? 16.559 -10.919 6.731 1.00 27.27 83 THR A N 1
ATOM 617 C CA . THR A 1 82 ? 15.717 -10.974 5.510 1.00 28.31 83 THR A CA 1
ATOM 618 C C . THR A 1 82 ? 14.242 -10.648 5.772 1.00 24.72 83 THR A C 1
ATOM 619 O O . THR A 1 82 ? 13.692 -9.849 5.028 1.00 26.45 83 THR A O 1
ATOM 623 N N . ALA A 1 83 ? 13.632 -11.190 6.823 1.00 21.65 84 ALA A N 1
ATOM 624 C CA . ALA A 1 83 ? 12.264 -10.809 7.204 1.00 22.69 84 ALA A CA 1
ATOM 625 C C . ALA A 1 83 ? 12.104 -9.287 7.439 1.00 20.86 84 ALA A C 1
ATOM 626 O O . ALA A 1 83 ? 11.133 -8.593 6.973 1.00 19.53 84 ALA A O 1
ATOM 628 N N . LEU A 1 84 ? 13.054 -8.736 8.150 1.00 17.99 85 LEU A N 1
ATOM 629 C CA . LEU A 1 84 ? 13.061 -7.291 8.458 1.00 17.77 85 LEU A CA 1
ATOM 630 C C . LEU A 1 84 ? 13.330 -6.442 7.226 1.00 15.18 85 LEU A C 1
ATOM 631 O O . LEU A 1 84 ? 12.831 -5.317 7.156 1.00 15.79 85 LEU A O 1
ATOM 636 N N . SER A 1 85 ? 14.078 -6.973 6.258 1.00 16.23 86 SER A N 1
ATOM 637 C CA . SER A 1 85 ? 14.291 -6.289 5.022 1.00 16.64 86 SER A CA 1
ATOM 638 C C . SER A 1 85 ? 12.985 -6.128 4.278 1.00 16.80 86 SER A C 1
ATOM 639 O O . SER A 1 85 ? 12.634 -5.022 3.850 1.00 14.33 86 SER A O 1
ATOM 642 N N . THR A 1 86 ? 12.282 -7.245 4.106 1.00 18.57 87 THR A N 1
ATOM 643 C CA . THR A 1 86 ? 10.897 -7.159 3.545 1.00 18.62 87 THR A CA 1
ATOM 644 C C . THR A 1 86 ? 9.980 -6.167 4.248 1.00 17.53 87 THR A C 1
ATOM 645 O O . THR A 1 86 ? 9.314 -5.375 3.583 1.00 18.02 87 THR A O 1
ATOM 649 N N . LEU A 1 87 ? 9.954 -6.192 5.591 1.00 17.83 88 LEU A N 1
ATOM 650 C CA . LEU A 1 87 ? 9.160 -5.265 6.375 1.00 17.43 88 LEU A CA 1
ATOM 651 C C . LEU A 1 87 ? 9.509 -3.783 6.116 1.00 15.86 88 LEU A C 1
ATOM 652 O O . LEU A 1 87 ? 8.616 -2.942 5.954 1.00 14.81 88 LEU A O 1
ATOM 657 N N . HIS A 1 88 ? 10.813 -3.460 6.158 1.00 13.49 89 HIS A N 1
ATOM 658 C CA . HIS A 1 88 ? 11.208 -2.104 5.931 1.00 12.39 89 HIS A CA 1
ATOM 659 C C . HIS A 1 88 ? 10.931 -1.608 4.515 1.00 12.06 89 HIS A C 1
ATOM 660 O O . HIS A 1 88 ? 10.528 -0.457 4.332 1.00 11.10 89 HIS A O 1
ATOM 667 N N . ALA A 1 89 ? 11.114 -2.474 3.526 1.00 12.31 90 ALA A N 1
ATOM 668 C CA . ALA A 1 89 ? 10.952 -2.136 2.151 1.00 13.57 90 ALA A CA 1
ATOM 669 C C . ALA A 1 89 ? 9.496 -1.982 1.758 1.00 15.94 90 ALA A C 1
ATOM 670 O O . ALA A 1 89 ? 9.133 -0.996 1.129 1.00 15.46 90 ALA A O 1
ATOM 672 N N . LYS A 1 90 ? 8.687 -2.955 2.196 1.00 16.64 91 LYS A N 1
ATOM 673 C CA . LYS A 1 90 ? 7.341 -3.166 1.642 1.00 21.67 91 LYS A CA 1
ATOM 674 C C . LYS A 1 90 ? 6.263 -2.613 2.556 1.00 21.83 91 LYS A C 1
ATOM 675 O O . LYS A 1 90 ? 5.368 -1.928 2.083 1.00 23.22 91 LYS A O 1
ATOM 685 N N . THR A 1 91 ? 6.355 -2.809 3.861 1.00 18.70 92 THR A N 1
ATOM 686 C CA . THR A 1 91 ? 5.345 -2.289 4.761 1.00 18.82 92 THR A CA 1
ATOM 687 C C . THR A 1 91 ? 5.624 -0.912 5.228 1.00 19.71 92 THR A C 1
ATOM 688 O O . THR A 1 91 ? 4.757 -0.015 5.186 1.00 19.44 92 THR A O 1
ATOM 692 N N . LEU A 1 92 ? 6.835 -0.719 5.734 1.00 14.78 93 LEU A N 1
ATOM 693 C CA . LEU A 1 92 ? 7.182 0.533 6.314 1.00 16.11 93 LEU A CA 1
ATOM 694 C C . LEU A 1 92 ? 7.632 1.591 5.329 1.00 15.43 93 LEU A C 1
ATOM 695 O O . LEU A 1 92 ? 7.552 2.758 5.676 1.00 18.04 93 LEU A O 1
ATOM 700 N N . ARG A 1 93 ? 8.137 1.178 4.181 1.00 14.85 94 ARG A N 1
ATOM 701 C CA . ARG A 1 93 ? 8.617 2.080 3.118 1.00 15.65 94 ARG A CA 1
ATOM 702 C C . ARG A 1 93 ? 9.693 3.016 3.659 1.00 14.51 94 ARG A C 1
ATOM 703 O O . ARG A 1 93 ? 9.593 4.246 3.459 1.00 14.61 94 ARG A O 1
ATOM 711 N N . VAL A 1 94 ? 10.681 2.437 4.373 1.00 11.85 95 VAL A N 1
ATOM 712 C CA . VAL A 1 94 ? 11.748 3.268 4.922 1.00 11.93 95 VAL A CA 1
ATOM 713 C C . VAL A 1 94 ? 12.794 3.447 3.804 1.00 10.14 95 VAL A C 1
ATOM 714 O O . VAL A 1 94 ? 13.384 2.489 3.367 1.00 10.34 95 VAL A O 1
ATOM 718 N N . ASP A 1 95 ? 13.119 4.703 3.442 1.00 9.42 96 ASP A N 1
ATOM 719 C CA . ASP A 1 95 ? 14.187 4.956 2.492 1.00 8.59 96 ASP A CA 1
ATOM 720 C C . ASP A 1 95 ? 15.484 4.390 3.034 1.00 8.44 96 ASP A C 1
ATOM 721 O O . ASP A 1 95 ? 15.851 4.705 4.168 1.00 7.42 96 ASP A O 1
ATOM 726 N N . PRO A 1 96 ? 16.139 3.500 2.273 1.00 8.77 97 PRO A N 1
ATOM 727 C CA . PRO A 1 96 ? 17.260 2.738 2.810 1.00 9.77 97 PRO A CA 1
ATOM 728 C C . PRO A 1 96 ? 18.524 3.602 3.070 1.00 9.37 97 PRO A C 1
ATOM 729 O O . PRO A 1 96 ? 19.443 3.174 3.796 1.00 10.23 97 PRO A O 1
ATOM 733 N N . ALA A 1 97 ? 18.518 4.871 2.629 1.00 9.53 98 ALA A N 1
ATOM 734 C CA . ALA A 1 97 ? 19.544 5.827 3.013 1.00 9.87 98 ALA A CA 1
ATOM 735 C C . ALA A 1 97 ? 19.525 6.101 4.494 1.00 10.82 98 ALA A C 1
ATOM 736 O O . ALA A 1 97 ? 20.532 6.614 5.046 1.00 10.65 98 ALA A O 1
ATOM 738 N N . ASN A 1 98 ? 18.433 5.786 5.182 1.00 10.04 99 ASN A N 1
ATOM 739 C CA . ASN A 1 98 ? 18.408 6.008 6.622 1.00 11.12 99 ASN A CA 1
ATOM 740 C C . ASN A 1 98 ? 19.113 4.944 7.465 1.00 9.92 99 ASN A C 1
ATOM 741 O O . ASN A 1 98 ? 19.353 5.181 8.634 1.00 11.32 99 ASN A O 1
ATOM 746 N N . PHE A 1 99 ? 19.357 3.746 6.941 1.00 9.44 100 PHE A N 1
ATOM 747 C CA . PHE A 1 99 ? 19.935 2.684 7.711 1.00 10.81 100 PHE A CA 1
ATOM 748 C C . PHE A 1 99 ? 21.318 3.103 8.278 1.00 12.01 100 PHE A C 1
ATOM 749 O O . PHE A 1 99 ? 21.669 2.767 9.410 1.00 11.31 100 PHE A O 1
ATOM 757 N N . LYS A 1 100 ? 22.124 3.814 7.490 1.00 10.70 101 LYS A N 1
ATOM 758 C CA . LYS A 1 100 ? 23.425 4.297 8.013 1.00 11.31 101 LYS A CA 1
ATOM 759 C C . LYS A 1 100 ? 23.298 5.278 9.160 1.00 10.38 101 LYS A C 1
ATOM 760 O O . LYS A 1 100 ? 24.243 5.399 9.963 1.00 10.65 101 LYS A O 1
ATOM 766 N N . ILE A 1 101 ? 22.176 5.981 9.265 1.00 10.26 102 ILE A N 1
ATOM 767 C CA . ILE A 1 101 ? 21.982 6.931 10.305 1.00 9.65 102 ILE A CA 1
ATOM 768 C C . ILE A 1 101 ? 21.792 6.203 11.679 1.00 9.99 102 ILE A C 1
ATOM 769 O O . ILE A 1 101 ? 22.371 6.570 12.726 1.00 10.93 102 ILE A O 1
ATOM 775 N N . LEU A 1 102 ? 20.957 5.192 11.677 1.00 9.57 103 LEU A N 1
ATOM 776 C CA . LEU A 1 102 ? 20.749 4.437 12.922 1.00 9.37 103 LEU A CA 1
ATOM 777 C C . LEU A 1 102 ? 22.006 3.669 13.248 1.00 10.62 103 LEU A C 1
ATOM 778 O O . LEU A 1 102 ? 22.346 3.576 14.444 1.00 10.16 103 LEU A O 1
ATOM 783 N N . SER A 1 103 ? 22.689 3.125 12.240 1.00 9.34 104 SER A N 1
ATOM 784 C CA . SER A 1 103 ? 23.988 2.451 12.457 1.00 9.64 104 SER A CA 1
ATOM 785 C C . SER A 1 103 ? 24.931 3.408 13.200 1.00 9.35 104 SER A C 1
ATOM 786 O O . SER A 1 103 ? 25.555 3.007 14.203 1.00 7.58 104 SER A O 1
ATOM 789 N N . HIS A 1 104 ? 25.028 4.670 12.717 1.00 8.30 105 HIS A N 1
ATOM 790 C CA . HIS A 1 104 ? 25.884 5.652 13.350 1.00 9.02 105 HIS A CA 1
ATOM 791 C C . HIS A 1 104 ? 25.494 5.950 14.788 1.00 9.59 105 HIS A C 1
ATOM 792 O O . HIS A 1 104 ? 26.332 5.959 15.674 1.00 9.77 105 HIS A O 1
ATOM 799 N N . THR A 1 105 ? 24.195 6.138 15.050 1.00 8.99 106 THR A N 1
ATOM 800 C CA . THR A 1 105 ? 23.806 6.446 16.423 1.00 8.84 106 THR A CA 1
ATOM 801 C C . THR A 1 105 ? 23.999 5.253 17.381 1.00 8.80 106 THR A C 1
ATOM 802 O O . THR A 1 105 ? 24.316 5.451 18.586 1.00 8.78 106 THR A O 1
ATOM 806 N N . ILE A 1 106 ? 23.895 4.038 16.846 1.00 8.85 107 ILE A N 1
ATOM 807 C CA . ILE A 1 106 ? 24.192 2.895 17.679 1.00 9.45 107 ILE A CA 1
ATOM 808 C C . ILE A 1 106 ? 25.680 2.932 18.094 1.00 9.65 107 ILE A C 1
ATOM 809 O O . ILE A 1 106 ? 26.002 2.715 19.274 1.00 9.08 107 ILE A O 1
ATOM 814 N N . LEU A 1 107 ? 26.559 3.233 17.147 1.00 9.00 108 LEU A N 1
ATOM 815 C CA . LEU A 1 107 ? 28.003 3.346 17.507 1.00 9.11 108 LEU A CA 1
ATOM 816 C C . LEU A 1 107 ? 28.259 4.434 18.466 1.00 9.05 108 LEU A C 1
ATOM 817 O O . LEU A 1 107 ? 29.080 4.294 19.397 1.00 9.16 108 LEU A O 1
ATOM 822 N N . VAL A 1 108 ? 27.619 5.576 18.284 1.00 8.57 109 VAL A N 1
ATOM 823 C CA . VAL A 1 108 ? 27.746 6.704 19.240 1.00 8.81 109 VAL A CA 1
ATOM 824 C C . VAL A 1 108 ? 27.375 6.254 20.661 1.00 8.37 109 VAL A C 1
ATOM 825 O O . VAL A 1 108 ? 28.101 6.541 21.649 1.00 8.58 109 VAL A O 1
ATOM 829 N N . VAL A 1 109 ? 26.261 5.535 20.794 1.00 9.94 110 VAL A N 1
ATOM 830 C CA . VAL A 1 109 ? 25.776 5.078 22.070 1.00 10.29 110 VAL A CA 1
ATOM 831 C C . VAL A 1 109 ? 26.709 4.052 22.701 1.00 10.38 110 VAL A C 1
ATOM 832 O O . VAL A 1 109 ? 26.978 4.084 23.904 1.00 10.83 110 VAL A O 1
ATOM 836 N N . LEU A 1 110 ? 27.256 3.159 21.912 1.00 9.95 111 LEU A N 1
ATOM 837 C CA . LEU A 1 110 ? 28.263 2.218 22.397 1.00 11.10 111 LEU A CA 1
ATOM 838 C C . LEU A 1 110 ? 29.513 2.886 22.935 1.00 10.95 111 LEU A C 1
ATOM 839 O O . LEU A 1 110 ? 30.018 2.542 24.044 1.00 11.52 111 LEU A O 1
ATOM 844 N N . ALA A 1 111 ? 29.930 3.939 22.228 1.00 10.49 112 ALA A N 1
ATOM 845 C CA . ALA A 1 111 ? 31.067 4.712 22.692 1.00 9.77 112 ALA A CA 1
ATOM 846 C C . ALA A 1 111 ? 30.748 5.480 23.970 1.00 10.65 112 ALA A C 1
ATOM 847 O O . ALA A 1 111 ? 31.593 5.606 24.824 1.00 9.25 112 ALA A O 1
ATOM 849 N N . LEU A 1 112 ? 29.553 6.057 24.055 1.00 10.36 113 LEU A N 1
ATOM 850 C CA . LEU A 1 112 ? 29.146 6.812 25.190 1.00 11.23 113 LEU A CA 1
ATOM 851 C C . LEU A 1 112 ? 29.146 5.984 26.484 1.00 11.57 113 LEU A C 1
ATOM 852 O O . LEU A 1 112 ? 29.701 6.419 27.575 1.00 12.11 113 LEU A O 1
ATOM 857 N N . TYR A 1 113 ? 28.507 4.850 26.364 1.00 12.44 114 TYR A N 1
ATOM 858 C CA . TYR A 1 113 ? 28.267 3.968 27.533 1.00 15.02 114 TYR A CA 1
ATOM 859 C C . TYR A 1 113 ? 29.405 3.044 27.827 1.00 15.41 114 TYR A C 1
ATOM 860 O O . TYR A 1 113 ? 29.544 2.605 29.026 1.00 15.94 114 TYR A O 1
ATOM 869 N N . PHE A 1 114 ? 30.237 2.724 26.836 1.00 13.16 115 PHE A N 1
ATOM 870 C CA . PHE A 1 114 ? 31.324 1.726 27.028 1.00 14.10 115 PHE A CA 1
ATOM 871 C C . PHE A 1 114 ? 32.626 2.235 26.396 1.00 13.86 115 PHE A C 1
ATOM 872 O O . PHE A 1 114 ? 33.250 1.515 25.588 1.00 14.00 115 PHE A O 1
ATOM 880 N N . PRO A 1 115 ? 33.061 3.423 26.820 1.00 13.33 116 PRO A N 1
ATOM 881 C CA . PRO A 1 115 ? 34.226 4.040 26.096 1.00 14.22 116 PRO A CA 1
ATOM 882 C C . PRO A 1 115 ? 35.521 3.251 26.163 1.00 15.50 116 PRO A C 1
ATOM 883 O O . PRO A 1 115 ? 36.207 3.123 25.144 1.00 17.22 116 PRO A O 1
ATOM 887 N N . ALA A 1 116 ? 35.845 2.642 27.294 1.00 15.86 117 ALA A N 1
ATOM 888 C CA . ALA A 1 116 ? 37.003 1.703 27.380 1.00 17.30 117 ALA A CA 1
ATOM 889 C C . ALA A 1 116 ? 36.934 0.467 26.524 1.00 16.07 117 ALA A C 1
ATOM 890 O O . ALA A 1 116 ? 37.973 -0.060 26.082 1.00 19.20 117 ALA A O 1
ATOM 892 N N . ASP A 1 117 ? 35.729 -0.090 26.272 1.00 14.22 118 ASP A N 1
ATOM 893 C CA . ASP A 1 117 ? 35.615 -1.292 25.507 1.00 15.37 118 ASP A CA 1
ATOM 894 C C . ASP A 1 117 ? 35.478 -1.027 24.001 1.00 13.48 118 ASP A C 1
ATOM 895 O O . ASP A 1 117 ? 35.527 -1.961 23.180 1.00 16.41 118 ASP A O 1
ATOM 900 N N . PHE A 1 118 ? 35.121 0.196 23.701 1.00 12.32 119 PHE A N 1
ATOM 901 C CA . PHE A 1 118 ? 34.863 0.606 22.292 1.00 11.52 119 PHE A CA 1
ATOM 902 C C . PHE A 1 118 ? 36.152 1.214 21.691 1.00 11.47 119 PHE A C 1
ATOM 903 O O . PHE A 1 118 ? 36.215 2.364 21.325 1.00 13.01 119 PHE A O 1
ATOM 911 N N . THR A 1 119 ? 37.203 0.392 21.640 1.00 12.32 120 THR A N 1
ATOM 912 C CA . THR A 1 119 ? 38.497 0.822 21.151 1.00 12.21 120 THR A CA 1
ATOM 913 C C . THR A 1 119 ? 38.424 1.023 19.634 1.00 10.54 120 THR A C 1
ATOM 914 O O . THR A 1 119 ? 37.428 0.632 19.008 1.00 9.87 120 THR A O 1
ATOM 918 N N . PRO A 1 120 ? 39.463 1.555 19.008 1.00 10.21 121 PRO A N 1
ATOM 919 C CA . PRO A 1 120 ? 39.382 1.736 17.562 1.00 10.42 121 PRO A CA 1
ATOM 920 C C . PRO A 1 120 ? 39.192 0.436 16.790 1.00 10.67 121 PRO A C 1
ATOM 921 O O . PRO A 1 120 ? 38.462 0.402 15.788 1.00 10.21 121 PRO A O 1
ATOM 925 N N . GLU A 1 121 ? 39.793 -0.682 17.232 1.00 10.24 122 GLU A N 1
ATOM 926 C CA . GLU A 1 121 ? 39.567 -1.934 16.511 1.00 11.65 122 GLU A CA 1
ATOM 927 C C . GLU A 1 121 ? 38.182 -2.517 16.697 1.00 10.19 122 GLU A C 1
ATOM 928 O O . GLU A 1 121 ? 37.620 -3.144 15.816 1.00 9.98 122 GLU A O 1
ATOM 934 N N . VAL A 1 122 ? 37.652 -2.336 17.902 1.00 10.48 123 VAL A N 1
ATOM 935 C CA . VAL A 1 122 ? 36.295 -2.753 18.189 1.00 10.33 123 VAL A CA 1
ATOM 936 C C . VAL A 1 122 ? 35.309 -1.907 17.323 1.00 9.68 123 VAL A C 1
ATOM 937 O O . VAL A 1 122 ? 34.321 -2.406 16.791 1.00 9.56 123 VAL A O 1
ATOM 941 N N . HIS A 1 123 ? 35.611 -0.633 17.233 1.00 9.59 124 HIS A N 1
ATOM 942 C CA . HIS A 1 123 ? 34.848 0.320 16.374 1.00 8.59 124 HIS A CA 1
ATOM 943 C C . HIS A 1 123 ? 34.860 -0.158 14.939 1.00 8.38 124 HIS A C 1
ATOM 944 O O . HIS A 1 123 ? 33.825 -0.240 14.301 1.00 8.55 124 HIS A O 1
ATOM 951 N N . LEU A 1 124 ? 36.023 -0.548 14.439 1.00 8.53 125 LEU A N 1
ATOM 952 C CA . LEU A 1 124 ? 36.107 -1.083 13.125 1.00 9.09 125 LEU A CA 1
ATOM 953 C C . LEU A 1 124 ? 35.208 -2.271 12.926 1.00 8.63 125 LEU A C 1
ATOM 954 O O . LEU A 1 124 ? 34.473 -2.394 11.937 1.00 7.96 125 LEU A O 1
ATOM 959 N N . ALA A 1 125 ? 35.319 -3.208 13.876 1.00 9.40 126 ALA A N 1
ATOM 960 C CA . ALA A 1 125 ? 34.526 -4.410 13.824 1.00 9.54 126 ALA A CA 1
ATOM 961 C C . ALA A 1 125 ? 33.042 -4.110 13.820 1.00 9.71 126 ALA A C 1
ATOM 962 O O . ALA A 1 125 ? 32.288 -4.683 13.021 1.00 9.32 126 ALA A O 1
ATOM 964 N N . CYS A 1 126 ? 32.632 -3.221 14.705 1.00 8.39 127 CYS A N 1
ATOM 965 C CA . CYS A 1 126 ? 31.254 -2.912 14.824 1.00 9.38 127 CYS A CA 1
ATOM 966 C C . CYS A 1 126 ? 30.694 -2.138 13.615 1.00 9.74 127 CYS A C 1
ATOM 967 O O . CYS A 1 126 ? 29.565 -2.328 13.220 1.00 9.24 127 CYS A O 1
ATOM 970 N N . ASP A 1 127 ? 31.521 -1.287 13.042 1.00 9.36 128 ASP A N 1
ATOM 971 C CA . ASP A 1 127 ? 31.154 -0.553 11.834 1.00 9.77 128 ASP A CA 1
ATOM 972 C C . ASP A 1 127 ? 30.988 -1.537 10.669 1.00 9.03 128 ASP A C 1
ATOM 973 O O . ASP A 1 127 ? 30.012 -1.433 9.928 1.00 9.57 128 ASP A O 1
ATOM 978 N N . LYS A 1 128 ? 31.907 -2.483 10.510 1.00 10.31 129 LYS A N 1
ATOM 979 C CA . LYS A 1 128 ? 31.766 -3.562 9.473 1.00 9.58 129 LYS A CA 1
ATOM 980 C C . LYS A 1 128 ? 30.435 -4.302 9.687 1.00 10.16 129 LYS A C 1
ATOM 981 O O . LYS A 1 128 ? 29.704 -4.622 8.753 1.00 10.73 129 LYS A O 1
ATOM 987 N N . PHE A 1 129 ? 30.219 -4.677 10.935 1.00 9.00 130 PHE A N 1
ATOM 988 C CA . PHE A 1 129 ? 29.039 -5.417 11.312 1.00 10.28 130 PHE A CA 1
ATOM 989 C C . PHE A 1 129 ? 27.755 -4.672 10.988 1.00 10.78 130 PHE A C 1
ATOM 990 O O . PHE A 1 129 ? 26.905 -5.265 10.353 1.00 12.26 130 PHE A O 1
ATOM 998 N N . LEU A 1 130 ? 27.637 -3.426 11.401 1.00 10.69 131 LEU A N 1
ATOM 999 C CA . LEU A 1 130 ? 26.412 -2.651 11.121 1.00 11.21 131 LEU A CA 1
ATOM 1000 C C . LEU A 1 130 ? 26.272 -2.352 9.634 1.00 11.30 131 LEU A C 1
ATOM 1001 O O . LEU A 1 130 ? 25.176 -2.299 9.090 1.00 11.05 131 LEU A O 1
ATOM 1006 N N . ALA A 1 131 ? 27.385 -2.190 8.973 1.00 11.74 132 ALA A N 1
ATOM 1007 C CA . ALA A 1 131 ? 27.357 -2.068 7.463 1.00 13.31 132 ALA A CA 1
ATOM 1008 C C . ALA A 1 131 ? 26.771 -3.342 6.828 1.00 13.80 132 ALA A C 1
ATOM 1009 O O . ALA A 1 131 ? 25.952 -3.249 5.890 1.00 12.07 132 ALA A O 1
ATOM 1011 N N . SER A 1 132 ? 27.140 -4.510 7.329 1.00 14.08 133 SER A N 1
ATOM 1012 C CA . SER A 1 132 ? 26.607 -5.753 6.804 1.00 14.76 133 SER A CA 1
ATOM 1013 C C . SER A 1 132 ? 25.132 -5.916 7.172 1.00 14.32 133 SER A C 1
ATOM 1014 O O . SER A 1 132 ? 24.339 -6.354 6.327 1.00 14.35 133 SER A O 1
ATOM 1017 N N . VAL A 1 133 ? 24.728 -5.509 8.389 1.00 12.47 134 VAL A N 1
ATOM 1018 C CA . VAL A 1 133 ? 23.318 -5.504 8.793 1.00 11.86 134 VAL A CA 1
ATOM 1019 C C . VAL A 1 133 ? 22.525 -4.546 7.859 1.00 13.25 134 VAL A C 1
ATOM 1020 O O . VAL A 1 133 ? 21.432 -4.912 7.413 1.00 12.17 134 VAL A O 1
ATOM 1024 N N . SER A 1 134 ? 23.089 -3.357 7.592 1.00 12.62 135 SER A N 1
ATOM 1025 C CA . SER A 1 134 ? 22.445 -2.362 6.711 1.00 13.38 135 SER A CA 1
ATOM 1026 C C . SER A 1 134 ? 22.284 -2.902 5.259 1.00 13.08 135 SER A C 1
ATOM 1027 O O . SER A 1 134 ? 21.187 -2.747 4.641 1.00 12.44 135 SER A O 1
ATOM 1030 N N . HIS A 1 135 ? 23.335 -3.561 4.767 1.00 13.49 136 HIS A N 1
ATOM 1031 C CA . HIS A 1 135 ? 23.339 -4.168 3.424 1.00 14.25 136 HIS A CA 1
ATOM 1032 C C . HIS A 1 135 ? 22.284 -5.226 3.314 1.00 15.16 136 HIS A C 1
ATOM 1033 O O . HIS A 1 135 ? 21.506 -5.317 2.341 1.00 12.66 136 HIS A O 1
ATOM 1040 N N . THR A 1 136 ? 22.199 -6.031 4.369 1.00 14.50 137 THR A N 1
ATOM 1041 C CA . THR A 1 136 ? 21.135 -7.019 4.464 1.00 17.77 137 THR A CA 1
ATOM 1042 C C . THR A 1 136 ? 19.742 -6.481 4.544 1.00 14.99 137 THR A C 1
ATOM 1043 O O . THR A 1 136 ? 18.834 -7.017 3.915 1.00 13.41 137 THR A O 1
ATOM 1047 N N . LEU A 1 137 ? 19.558 -5.422 5.319 1.00 13.57 138 LEU A N 1
ATOM 1048 C CA . LEU A 1 137 ? 18.238 -4.792 5.392 1.00 13.98 138 LEU A CA 1
ATOM 1049 C C . LEU A 1 137 ? 17.844 -4.148 4.065 1.00 14.45 138 LEU A C 1
ATOM 1050 O O . LEU A 1 137 ? 16.679 -4.019 3.820 1.00 13.61 138 LEU A O 1
ATOM 1055 N N . ALA A 1 138 ? 18.813 -3.815 3.223 1.00 14.23 139 ALA A N 1
ATOM 1056 C CA . ALA A 1 138 ? 18.558 -3.147 1.931 1.00 15.60 139 ALA A CA 1
ATOM 1057 C C . ALA A 1 138 ? 18.320 -4.175 0.873 1.00 16.25 139 ALA A C 1
ATOM 1058 O O . ALA A 1 138 ? 17.902 -3.820 -0.241 1.00 14.66 139 ALA A O 1
ATOM 1060 N N . THR A 1 139 ? 18.528 -5.453 1.170 1.00 17.06 140 THR A N 1
ATOM 1061 C CA . THR A 1 139 ? 18.614 -6.434 0.063 1.00 21.33 140 THR A CA 1
ATOM 1062 C C . THR A 1 139 ? 17.241 -6.554 -0.717 1.00 18.20 140 THR A C 1
ATOM 1063 O O . THR A 1 139 ? 17.217 -6.804 -1.967 1.00 20.71 140 THR A O 1
ATOM 1067 N N . LYS A 1 140 ? 16.131 -6.413 -0.004 1.00 15.35 141 LYS A N 1
ATOM 1068 C CA . LYS A 1 140 ? 14.794 -6.631 -0.628 1.00 16.52 141 LYS A CA 1
ATOM 1069 C C . LYS A 1 140 ? 14.231 -5.355 -1.261 1.00 15.48 141 LYS A C 1
ATOM 1070 O O . LYS A 1 140 ? 13.078 -5.359 -1.669 1.00 15.27 141 LYS A O 1
ATOM 1076 N N . TYR A 1 141 ? 15.005 -4.253 -1.332 1.00 13.42 142 TYR A N 1
ATOM 1077 C CA . TYR A 1 141 ? 14.437 -2.999 -1.781 1.00 12.50 142 TYR A CA 1
ATOM 1078 C C . TYR A 1 141 ? 14.225 -2.910 -3.306 1.00 12.77 142 TYR A C 1
ATOM 1079 O O . TYR A 1 141 ? 13.370 -2.174 -3.764 1.00 12.79 142 TYR A O 1
ATOM 1088 N N . ARG A 1 142 ? 15.008 -3.697 -4.050 1.00 11.24 143 ARG A N 1
ATOM 1089 C CA . ARG A 1 142 ? 14.904 -3.762 -5.488 1.00 10.38 143 ARG A CA 1
ATOM 1090 C C A ARG A 1 142 ? 15.582 -5.071 -6.054 0.50 10.06 143 ARG A C 1
ATOM 1091 C C B ARG A 1 142 ? 15.611 -5.093 -5.972 0.50 9.85 143 ARG A C 1
ATOM 1092 O O A ARG A 1 142 ? 15.464 -5.226 -7.238 0.50 8.73 143 ARG A O 1
ATOM 1093 O O B ARG A 1 142 ? 16.234 -5.678 -5.151 0.50 8.31 143 ARG A O 1
ATOM 1101 N N . GLU B 2 1 ? 22.106 29.696 9.972 1.00 29.79 2 GLU B N 1
ATOM 1102 C CA . GLU B 2 1 ? 21.251 30.034 11.210 1.00 35.73 2 GLU B CA 1
ATOM 1103 C C . GLU B 2 1 ? 21.368 29.151 12.474 1.00 32.13 2 GLU B C 1
ATOM 1104 O O . GLU B 2 1 ? 20.924 28.025 12.493 1.00 36.74 2 GLU B O 1
ATOM 1110 N N . TRP B 2 2 ? 21.842 29.715 13.569 1.00 25.90 3 TRP B N 1
ATOM 1111 C CA . TRP B 2 2 ? 21.958 28.961 14.798 1.00 23.70 3 TRP B CA 1
ATOM 1112 C C . TRP B 2 2 ? 20.982 29.376 15.809 1.00 25.28 3 TRP B C 1
ATOM 1113 O O . TRP B 2 2 ? 20.840 30.561 15.996 1.00 27.59 3 TRP B O 1
ATOM 1124 N N . THR B 2 3 ? 20.395 28.443 16.554 1.00 25.43 4 THR B N 1
ATOM 1125 C CA . THR B 2 3 ? 19.682 28.827 17.757 1.00 30.19 4 THR B CA 1
ATOM 1126 C C . THR B 2 3 ? 20.649 29.121 18.943 1.00 32.22 4 THR B C 1
ATOM 1127 O O . THR B 2 3 ? 21.786 28.620 19.017 1.00 25.57 4 THR B O 1
ATOM 1131 N N . ASP B 2 4 ? 20.190 29.939 19.886 1.00 30.70 5 ASP B N 1
ATOM 1132 C CA . ASP B 2 4 ? 21.025 30.219 21.055 1.00 33.61 5 ASP B CA 1
ATOM 1133 C C . ASP B 2 4 ? 21.358 28.948 21.803 1.00 30.26 5 ASP B C 1
ATOM 1134 O O . ASP B 2 4 ? 22.480 28.784 22.272 1.00 30.99 5 ASP B O 1
ATOM 1139 N N . SER B 2 5 ? 20.388 28.076 21.937 1.00 26.79 6 SER B N 1
ATOM 1140 C CA . SER B 2 5 ? 20.630 26.810 22.568 1.00 27.67 6 SER B CA 1
ATOM 1141 C C . SER B 2 5 ? 21.754 26.001 21.852 1.00 26.31 6 SER B C 1
ATOM 1142 O O . SER B 2 5 ? 22.578 25.323 22.524 1.00 24.38 6 SER B O 1
ATOM 1145 N N . GLU B 2 6 ? 21.729 26.021 20.527 1.00 25.62 7 GLU B N 1
ATOM 1146 C CA . GLU B 2 6 ? 22.762 25.299 19.724 1.00 23.56 7 GLU B CA 1
ATOM 1147 C C . GLU B 2 6 ? 24.109 25.916 19.955 1.00 23.89 7 GLU B C 1
ATOM 1148 O O . GLU B 2 6 ? 25.104 25.186 20.210 1.00 24.13 7 GLU B O 1
ATOM 1154 N N . ARG B 2 7 ? 24.177 27.244 19.894 1.00 23.13 8 ARG B N 1
ATOM 1155 C CA . ARG B 2 7 ? 25.413 27.964 20.106 1.00 25.47 8 ARG B CA 1
ATOM 1156 C C . ARG B 2 7 ? 26.051 27.643 21.435 1.00 27.92 8 ARG B C 1
ATOM 1157 O O . ARG B 2 7 ? 27.260 27.440 21.523 1.00 25.38 8 ARG B O 1
ATOM 1165 N N . PHE B 2 8 ? 25.195 27.562 22.449 1.00 28.47 9 PHE B N 1
ATOM 1166 C CA . PHE B 2 8 ? 25.589 27.248 23.785 1.00 29.12 9 PHE B CA 1
ATOM 1167 C C . PHE B 2 8 ? 26.086 25.826 23.940 1.00 26.20 9 PHE B C 1
ATOM 1168 O O . PHE B 2 8 ? 27.093 25.607 24.607 1.00 22.00 9 PHE B O 1
ATOM 1176 N N . ALA B 2 9 ? 25.362 24.867 23.370 1.00 21.60 10 ALA B N 1
ATOM 1177 C CA . ALA B 2 9 ? 25.764 23.451 23.357 1.00 21.79 10 ALA B CA 1
ATOM 1178 C C . ALA B 2 9 ? 27.158 23.290 22.743 1.00 19.97 10 ALA B C 1
ATOM 1179 O O . ALA B 2 9 ? 27.958 22.528 23.284 1.00 19.19 10 ALA B O 1
ATOM 1181 N N . ILE B 2 10 ? 27.439 24.013 21.676 1.00 19.06 11 ILE B N 1
ATOM 1182 C CA . ILE B 2 10 ? 28.724 23.953 20.978 1.00 22.18 11 ILE B CA 1
ATOM 1183 C C . ILE B 2 10 ? 29.834 24.616 21.791 1.00 23.01 11 ILE B C 1
ATOM 1184 O O . ILE B 2 10 ? 30.832 23.946 22.091 1.00 22.37 11 ILE B O 1
ATOM 1189 N N . THR B 2 11 ? 29.650 25.886 22.187 1.00 21.95 12 THR B N 1
ATOM 1190 C CA . THR B 2 11 ? 30.741 26.627 22.838 1.00 23.72 12 THR B CA 1
ATOM 1191 C C . THR B 2 11 ? 31.005 26.087 24.274 1.00 20.29 12 THR B C 1
ATOM 1192 O O . THR B 2 11 ? 32.194 26.010 24.675 1.00 21.22 12 THR B O 1
ATOM 1196 N N . THR B 2 12 ? 29.995 25.579 24.997 1.00 21.86 13 THR B N 1
ATOM 1197 C CA . THR B 2 12 ? 30.263 25.004 26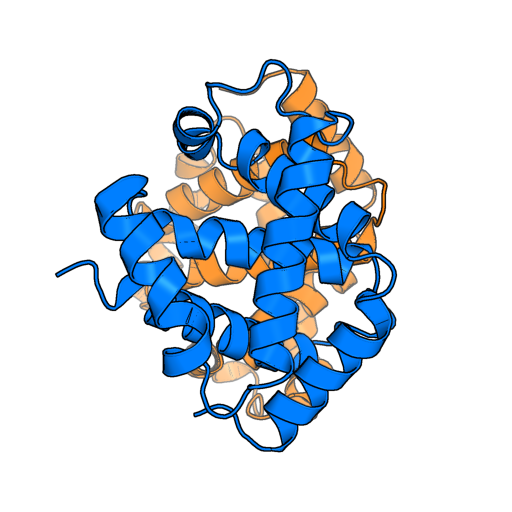.333 1.00 26.06 13 THR B CA 1
ATOM 1198 C C . THR B 2 12 ? 31.022 23.700 26.251 1.00 21.57 13 THR B C 1
ATOM 1199 O O . THR B 2 12 ? 31.919 23.458 27.045 1.00 19.13 13 THR B O 1
ATOM 1203 N N . LEU B 2 13 ? 30.647 22.843 25.313 1.00 18.20 14 LEU B N 1
ATOM 1204 C CA . LEU B 2 13 ? 31.379 21.594 25.186 1.00 15.01 14 LEU B CA 1
ATOM 1205 C C . LEU B 2 13 ? 32.781 21.879 24.689 1.00 13.11 14 LEU B C 1
ATOM 1206 O O . LEU B 2 13 ? 33.727 21.254 25.170 1.00 12.39 14 LEU B O 1
ATOM 1211 N N . TRP B 2 14 ? 32.949 22.819 23.763 1.00 12.23 15 TRP B N 1
ATOM 1212 C CA . TRP B 2 14 ? 34.245 23.145 23.172 1.00 12.06 15 TRP B CA 1
ATOM 1213 C C . TRP B 2 14 ? 35.201 23.625 24.228 1.00 12.03 15 TRP B C 1
ATOM 1214 O O . TRP B 2 14 ? 36.395 23.301 24.208 1.00 12.38 15 TRP B O 1
ATOM 1225 N N . ALA B 2 15 ? 34.661 24.358 25.203 1.00 13.07 16 ALA B N 1
ATOM 1226 C CA . ALA B 2 15 ? 35.534 24.881 26.264 1.00 14.12 16 ALA B CA 1
ATOM 1227 C C . ALA B 2 15 ? 36.180 23.785 27.103 1.00 14.02 16 ALA B C 1
ATOM 1228 O O . ALA B 2 15 ? 37.165 24.061 27.827 1.00 13.51 16 ALA B O 1
ATOM 1230 N N . LYS B 2 16 ? 35.693 22.539 27.029 1.00 12.28 17 LYS B N 1
ATOM 1231 C CA . LYS B 2 16 ? 36.247 21.439 27.765 1.00 13.54 17 LYS B CA 1
ATOM 1232 C C . LYS B 2 16 ? 36.958 20.429 26.828 1.00 11.82 17 LYS B C 1
ATOM 1233 O O . LYS B 2 16 ? 37.342 19.392 27.308 1.00 11.75 17 LYS B O 1
ATOM 1239 N N . VAL B 2 17 ? 37.078 20.740 25.545 1.00 11.31 18 VAL B N 1
ATOM 1240 C CA . VAL B 2 17 ? 37.746 19.747 24.613 1.00 10.76 18 VAL B CA 1
ATOM 1241 C C . VAL B 2 17 ? 39.283 19.922 24.677 1.00 10.04 18 VAL B C 1
ATOM 1242 O O . VAL B 2 17 ? 39.804 20.983 24.389 1.00 12.71 18 VAL B O 1
ATOM 1246 N N . ASN B 2 18 ? 39.952 18.841 24.962 1.00 10.70 19 ASN B N 1
ATOM 1247 C CA . ASN B 2 18 ? 41.376 18.727 24.825 1.00 11.25 19 ASN B CA 1
ATOM 1248 C C . ASN B 2 18 ? 41.633 18.404 23.349 1.00 13.03 19 ASN B C 1
ATOM 1249 O O . ASN B 2 18 ? 41.417 17.274 22.915 1.00 14.26 19 ASN B O 1
ATOM 1254 N N . VAL B 2 19 ? 42.126 19.385 22.612 1.00 12.38 20 VAL B N 1
ATOM 1255 C CA . VAL B 2 19 ? 42.207 19.197 21.136 1.00 12.58 20 VAL B CA 1
ATOM 1256 C C . VAL B 2 19 ? 43.272 18.180 20.772 1.00 12.90 20 VAL B C 1
ATOM 1257 O O . VAL B 2 19 ? 43.169 17.502 19.738 1.00 12.50 20 VAL B O 1
ATOM 1261 N N . GLU B 2 20 ? 44.262 17.968 21.623 1.00 13.81 21 GLU B N 1
ATOM 1262 C CA . GLU B 2 20 ? 45.280 16.935 21.376 1.00 14.86 21 GLU B CA 1
ATOM 1263 C C . GLU B 2 20 ? 44.715 15.515 21.529 1.00 14.35 21 GLU B C 1
ATOM 1264 O O . GLU B 2 20 ? 44.854 14.645 20.642 1.00 15.31 21 GLU B O 1
ATOM 1270 N N . SER B 2 21 ? 44.024 15.291 22.629 1.00 12.17 22 SER B N 1
ATOM 1271 C CA . SER B 2 21 ? 43.444 14.035 22.888 1.00 11.92 22 SER B CA 1
ATOM 1272 C C . SER B 2 21 ? 42.280 13.693 21.965 1.00 11.69 22 SER B C 1
ATOM 1273 O O . SER B 2 21 ? 42.260 12.627 21.364 1.00 10.27 22 SER B O 1
ATOM 1278 N N . VAL B 2 22 ? 41.318 14.579 21.854 1.00 10.70 23 VAL B N 1
ATOM 1279 C CA . VAL B 2 22 ? 40.166 14.345 20.988 1.00 9.92 23 VAL B CA 1
ATOM 1280 C C . VAL B 2 22 ? 40.610 14.289 19.529 1.00 10.48 23 VAL B C 1
ATOM 1281 O O . VAL B 2 22 ? 40.173 13.447 18.784 1.00 9.05 23 VAL B O 1
ATOM 1285 N N . GLY B 2 23 ? 41.519 15.141 19.131 1.00 9.28 24 GLY B N 1
ATOM 1286 C CA . GLY B 2 23 ? 41.958 15.191 17.727 1.00 10.87 24 GLY B CA 1
ATOM 1287 C C . GLY B 2 23 ? 42.761 13.934 17.386 1.00 10.52 24 GLY B C 1
ATOM 1288 O O . GLY B 2 23 ? 42.488 13.322 16.341 1.00 10.19 24 GLY B O 1
ATOM 1289 N N . ALA B 2 24 ? 43.685 13.514 18.241 1.00 10.27 25 ALA B N 1
ATOM 1290 C CA . ALA B 2 24 ? 44.407 12.270 18.018 1.00 10.44 25 ALA B CA 1
ATOM 1291 C C . ALA B 2 24 ? 43.421 11.088 17.934 1.00 11.22 25 ALA B C 1
ATOM 1292 O O . ALA B 2 24 ? 43.521 10.198 17.034 1.00 10.63 25 ALA B O 1
ATOM 1294 N N . GLN B 2 25 ? 42.511 11.003 18.900 1.00 10.74 26 GLN B N 1
ATOM 1295 C CA . GLN B 2 25 ? 41.525 9.866 18.942 1.00 10.78 26 GLN B CA 1
ATOM 1296 C C . GLN B 2 25 ? 40.678 9.811 17.685 1.00 9.79 26 GLN B C 1
ATOM 1297 O O . GLN B 2 25 ? 40.454 8.696 17.150 1.00 9.81 26 GLN B O 1
ATOM 1303 N N . ALA B 2 26 ? 40.201 10.976 17.212 1.00 8.95 27 ALA B N 1
ATOM 1304 C CA . ALA B 2 26 ? 39.404 11.035 16.052 1.00 9.48 27 ALA B CA 1
ATOM 1305 C C . ALA B 2 26 ? 40.174 10.612 14.784 1.00 9.30 27 ALA B C 1
ATOM 1306 O O . ALA B 2 26 ? 39.634 9.780 13.960 1.00 8.85 27 ALA B O 1
ATOM 1308 N N . LEU B 2 27 ? 41.410 11.095 14.638 1.00 8.63 28 LEU B N 1
ATOM 1309 C CA . LEU B 2 27 ? 42.154 10.692 13.431 1.00 8.67 28 LEU B CA 1
ATOM 1310 C C . LEU B 2 27 ? 42.578 9.217 13.494 1.00 8.86 28 LEU B C 1
ATOM 1311 O O . LEU B 2 27 ? 42.634 8.552 12.453 1.00 9.86 28 LEU B O 1
ATOM 1316 N N . VAL B 2 28 ? 42.922 8.703 14.691 1.00 8.30 29 VAL B N 1
ATOM 1317 C CA . VAL B 2 28 ? 43.212 7.309 14.853 1.00 8.21 29 VAL B CA 1
ATOM 1318 C C . VAL B 2 28 ? 42.059 6.452 14.351 1.00 9.34 29 VAL B C 1
ATOM 1319 O O . VAL B 2 28 ? 42.258 5.476 13.592 1.00 8.98 29 VAL B O 1
ATOM 1323 N N . ARG B 2 29 ? 40.869 6.795 14.821 1.00 8.51 30 ARG B N 1
ATOM 1324 C CA . ARG B 2 29 ? 39.690 6.105 14.385 1.00 8.68 30 ARG B CA 1
ATOM 1325 C C . ARG B 2 29 ? 39.475 6.201 12.917 1.00 8.34 30 ARG B C 1
ATOM 1326 O O . ARG B 2 29 ? 39.139 5.174 12.312 1.00 8.67 30 ARG B O 1
ATOM 1334 N N . LEU B 2 30 ? 39.698 7.375 12.294 1.00 8.00 31 LEU B N 1
ATOM 1335 C CA . LEU B 2 30 ? 39.543 7.486 10.895 1.00 8.01 31 LEU B CA 1
ATOM 1336 C C . LEU B 2 30 ? 40.449 6.459 10.187 1.00 8.16 31 LEU B C 1
ATOM 1337 O O . LEU B 2 30 ? 40.054 5.725 9.275 1.00 7.58 31 LEU B O 1
ATOM 1342 N N . LEU B 2 31 ? 41.705 6.455 10.588 1.00 7.54 32 LEU B N 1
ATOM 1343 C CA . LEU B 2 31 ? 42.718 5.616 9.902 1.00 7.81 32 LEU B CA 1
ATOM 1344 C C . LEU B 2 31 ? 42.556 4.104 10.160 1.00 7.71 32 LEU B C 1
ATOM 1345 O O . LEU B 2 31 ? 42.889 3.270 9.248 1.00 8.17 32 LEU B O 1
ATOM 1350 N N . VAL B 2 32 ? 42.019 3.743 11.322 1.00 7.50 33 VAL B N 1
ATOM 1351 C CA . VAL B 2 32 ? 41.757 2.342 11.626 1.00 8.49 33 VAL B CA 1
ATOM 1352 C C . VAL B 2 32 ? 40.429 1.893 10.979 1.00 8.71 33 VAL B C 1
ATOM 1353 O O . VAL B 2 32 ? 40.392 0.759 10.367 1.00 8.47 33 VAL B O 1
ATOM 1357 N N . VAL B 2 33 ? 39.357 2.663 11.126 1.00 7.87 34 VAL B N 1
ATOM 1358 C CA . VAL B 2 33 ? 38.073 2.196 10.718 1.00 7.93 34 VAL B CA 1
ATOM 1359 C C . VAL B 2 33 ? 37.909 2.275 9.190 1.00 8.43 34 VAL B C 1
ATOM 1360 O O . VAL B 2 33 ? 37.171 1.493 8.582 1.00 8.80 34 VAL B O 1
ATOM 1364 N N . TYR B 2 34 ? 38.476 3.332 8.589 1.00 7.86 35 TYR B N 1
ATOM 1365 C CA . TYR B 2 34 ? 38.414 3.559 7.130 1.00 8.55 35 TYR B CA 1
ATOM 1366 C C . TYR B 2 34 ? 39.819 3.532 6.588 1.00 8.87 35 TYR B C 1
ATOM 1367 O O . TYR B 2 34 ? 40.332 4.548 6.127 1.00 8.83 35 TYR B O 1
ATOM 1376 N N . PRO B 2 35 ? 40.407 2.351 6.510 1.00 9.50 36 PRO B N 1
ATOM 1377 C CA . PRO B 2 35 ? 41.910 2.330 6.338 1.00 9.86 36 PRO B CA 1
ATOM 1378 C C . PRO B 2 35 ? 42.465 2.762 4.998 1.00 10.00 36 PRO B C 1
ATOM 1379 O O . PRO B 2 35 ? 43.655 3.129 4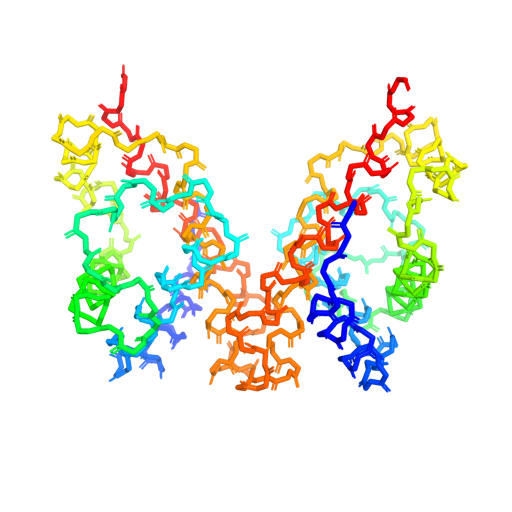.851 1.00 10.78 36 PRO B O 1
ATOM 1383 N N . TRP B 2 36 ? 41.580 2.843 4.030 1.00 10.39 37 TRP B N 1
ATOM 1384 C CA . TRP B 2 36 ? 41.904 3.431 2.760 1.00 11.95 37 TRP B CA 1
ATOM 1385 C C . TRP B 2 36 ? 42.302 4.861 2.844 1.00 11.44 37 TRP B C 1
ATOM 1386 O O . TRP B 2 36 ? 43.076 5.309 2.016 1.00 12.42 37 TRP B O 1
ATOM 1397 N N . THR B 2 37 ? 41.879 5.552 3.908 1.00 10.93 38 THR B N 1
ATOM 1398 C CA . THR B 2 37 ? 42.284 6.891 4.102 1.00 10.24 38 THR B CA 1
ATOM 1399 C C . THR B 2 37 ? 43.771 7.036 4.386 1.00 10.67 38 THR B C 1
ATOM 1400 O O . THR B 2 37 ? 44.261 8.140 4.239 1.00 11.54 38 THR B O 1
ATOM 1404 N N . GLN B 2 38 ? 44.434 5.953 4.794 1.00 10.17 39 GLN B N 1
ATOM 1405 C CA . GLN B 2 38 ? 45.854 5.925 5.013 1.00 11.50 39 GLN B CA 1
ATOM 1406 C C . GLN B 2 38 ? 46.620 6.391 3.733 1.00 13.07 39 GLN B C 1
ATOM 1407 O O . GLN B 2 38 ? 47.722 6.982 3.857 1.00 13.65 39 GLN B O 1
ATOM 1413 N N . ARG B 2 39 ? 46.026 6.202 2.558 1.00 15.14 40 ARG B N 1
ATOM 1414 C CA . ARG B 2 39 ? 46.704 6.577 1.313 1.00 16.47 40 ARG B CA 1
ATOM 1415 C C . ARG B 2 39 ? 46.962 8.065 1.243 1.00 17.42 40 ARG B C 1
ATOM 1416 O O . ARG B 2 39 ? 47.869 8.501 0.519 1.00 19.37 40 ARG B O 1
ATOM 1424 N N . TYR B 2 40 ? 46.128 8.861 1.913 1.00 16.22 41 TYR B N 1
ATOM 1425 C CA . TYR B 2 40 ? 46.261 10.308 1.761 1.00 15.30 41 TYR B CA 1
ATOM 1426 C C . TYR B 2 40 ? 47.374 10.836 2.666 1.00 15.57 41 TYR B C 1
ATOM 1427 O O . TYR B 2 40 ? 47.849 11.909 2.425 1.00 19.11 41 TYR B O 1
ATOM 1436 N N . PHE B 2 41 ? 47.832 10.051 3.615 1.00 18.00 42 PHE B N 1
ATOM 1437 C CA . PHE B 2 41 ? 48.755 10.491 4.676 1.00 19.94 42 PHE B CA 1
ATOM 1438 C C . PHE B 2 41 ? 50.069 9.667 4.652 1.00 23.97 42 PHE B C 1
ATOM 1439 O O . PHE B 2 41 ? 50.568 9.231 5.690 1.00 26.00 42 PHE B O 1
ATOM 1447 N N . GLY B 2 42 ? 50.596 9.415 3.486 1.00 30.11 43 GLY B N 1
ATOM 1448 C CA . GLY B 2 42 ? 51.982 8.861 3.352 1.00 38.00 43 GLY B CA 1
ATOM 1449 C C . GLY B 2 42 ? 53.155 9.472 4.135 1.00 38.48 43 GLY B C 1
ATOM 1450 O O . GLY B 2 42 ? 54.032 8.742 4.573 1.00 46.54 43 GLY B O 1
ATOM 1451 N N . ALA B 2 43 ? 53.161 10.786 4.301 1.00 33.48 44 ALA B N 1
ATOM 1452 C CA . ALA B 2 43 ? 54.124 11.525 5.115 1.00 31.45 44 ALA B CA 1
ATOM 1453 C C . ALA B 2 43 ? 54.297 11.079 6.594 1.00 31.33 44 ALA B C 1
ATOM 1454 O O . ALA B 2 43 ? 55.211 11.534 7.291 1.00 37.32 44 ALA B O 1
ATOM 1456 N N . PHE B 2 44 ? 53.371 10.288 7.120 1.00 23.10 45 PHE B N 1
ATOM 1457 C CA . PHE B 2 44 ? 53.364 9.910 8.512 1.00 23.80 45 PHE B CA 1
ATOM 1458 C C . PHE B 2 44 ? 54.158 8.665 8.803 1.00 24.37 45 PHE B C 1
ATOM 1459 O O . PHE B 2 44 ? 54.345 8.316 9.954 1.00 21.93 45 PHE B O 1
ATOM 1467 N N . GLY B 2 45 ? 54.613 7.954 7.766 1.00 23.53 46 GLY B N 1
ATOM 1468 C CA . GLY B 2 45 ? 55.303 6.719 7.935 1.00 22.02 46 GLY B CA 1
ATOM 1469 C C . GLY B 2 45 ? 54.352 5.564 8.020 1.00 22.76 46 GLY B C 1
ATOM 1470 O O . GLY B 2 45 ? 53.323 5.503 7.303 1.00 22.55 46 GLY B O 1
ATOM 1471 N N . ASN B 2 46 ? 54.676 4.629 8.896 1.00 21.58 47 ASN B N 1
ATOM 1472 C CA . ASN B 2 46 ? 53.923 3.443 9.027 1.00 22.81 47 ASN B CA 1
ATOM 1473 C C . ASN B 2 46 ? 52.624 3.705 9.805 1.00 20.60 47 ASN B C 1
ATOM 1474 O O . ASN B 2 46 ? 52.618 4.005 10.994 1.00 22.33 47 ASN B O 1
ATOM 1479 N N . ILE B 2 47 ? 51.525 3.648 9.051 1.00 18.37 48 ILE B N 1
ATOM 1480 C CA . ILE B 2 47 ? 50.188 3.815 9.609 1.00 17.96 48 ILE B CA 1
ATOM 1481 C C . ILE B 2 47 ? 49.314 2.678 9.128 1.00 20.70 48 ILE B C 1
ATOM 1482 O O . ILE B 2 47 ? 48.104 2.889 8.888 1.00 21.00 48 ILE B O 1
ATOM 1487 N N . SER B 2 48 ? 49.882 1.462 9.030 1.00 22.62 49 SER B N 1
ATOM 1488 C CA . SER B 2 48 ? 49.181 0.348 8.389 1.00 24.24 49 SER B CA 1
ATOM 1489 C C . SER B 2 48 ? 48.521 -0.612 9.362 1.00 27.44 49 SER B C 1
ATOM 1490 O O . SER B 2 48 ? 47.927 -1.572 8.896 1.00 27.62 49 SER B O 1
ATOM 1493 N N . ASP B 2 49 ? 48.659 -0.444 10.680 1.00 23.10 50 ASP B N 1
ATOM 1494 C CA . ASP B 2 49 ? 47.959 -1.262 11.636 1.00 24.65 50 ASP B CA 1
ATOM 1495 C C . ASP B 2 49 ? 47.612 -0.450 12.860 1.00 22.14 50 ASP B C 1
ATOM 1496 O O . ASP B 2 49 ? 48.221 0.612 13.082 1.00 20.52 50 ASP B O 1
ATOM 1501 N N . ALA B 2 50 ? 46.607 -0.914 13.607 1.00 19.59 51 ALA B N 1
ATOM 1502 C CA . ALA B 2 50 ? 46.061 -0.139 14.739 1.00 17.18 51 ALA B CA 1
ATOM 1503 C C . ALA B 2 50 ? 47.050 0.333 15.781 1.00 19.09 51 ALA B C 1
ATOM 1504 O O . ALA B 2 50 ? 46.980 1.474 16.313 1.00 16.03 51 ALA B O 1
ATOM 1506 N N . ALA B 2 51 ? 47.967 -0.551 16.144 1.00 19.88 52 ALA B N 1
ATOM 1507 C CA . ALA B 2 51 ? 48.881 -0.222 17.195 1.00 21.80 52 ALA B CA 1
ATOM 1508 C C . ALA B 2 51 ? 49.867 0.866 16.699 1.00 18.26 52 ALA B C 1
ATOM 1509 O O . ALA B 2 51 ? 50.149 1.877 17.457 1.00 18.92 52 ALA B O 1
ATOM 1511 N N . ALA B 2 52 ? 50.318 0.682 15.468 1.00 18.27 53 ALA B N 1
ATOM 1512 C CA . ALA B 2 52 ? 51.247 1.668 14.835 1.00 18.41 53 ALA B CA 1
ATOM 1513 C C . ALA B 2 52 ? 50.600 3.054 14.676 1.00 17.23 53 ALA B C 1
ATOM 1514 O O . ALA B 2 52 ? 51.191 4.085 14.952 1.00 17.69 53 ALA B O 1
ATOM 1516 N N . ILE B 2 53 ? 49.334 3.054 14.260 1.00 14.65 54 ILE B N 1
ATOM 1517 C CA . ILE B 2 53 ? 48.567 4.289 14.117 1.00 14.71 54 ILE B CA 1
ATOM 1518 C C . ILE B 2 53 ? 48.421 4.977 15.451 1.00 13.38 54 ILE B C 1
ATOM 1519 O O . ILE B 2 53 ? 48.731 6.200 15.613 1.00 12.17 54 ILE B O 1
ATOM 1524 N N . ALA B 2 54 ? 47.958 4.228 16.462 1.00 15.65 55 ALA B N 1
ATOM 1525 C CA . ALA B 2 54 ? 47.667 4.826 17.763 1.00 15.50 55 ALA B CA 1
ATOM 1526 C C . ALA B 2 54 ? 48.858 5.377 18.450 1.00 16.57 55 ALA B C 1
ATOM 1527 O O . ALA B 2 54 ? 48.769 6.326 19.166 1.00 15.08 55 ALA B O 1
ATOM 1529 N N . GLY B 2 55 ? 50.021 4.806 18.199 1.00 14.74 56 GLY B N 1
ATOM 1530 C CA . GLY B 2 55 ? 51.224 5.378 18.823 1.00 17.19 56 GLY B CA 1
ATOM 1531 C C . GLY B 2 55 ? 52.013 6.337 18.011 1.00 16.15 56 GLY B C 1
ATOM 1532 O O . GLY B 2 55 ? 53.068 6.811 18.454 1.00 18.65 56 GLY B O 1
ATOM 1533 N N . ASN B 2 56 ? 51.580 6.608 16.782 1.00 14.79 57 ASN B N 1
ATOM 1534 C CA . ASN B 2 56 ? 52.333 7.453 15.894 1.00 12.87 57 ASN B CA 1
ATOM 1535 C C . ASN B 2 56 ? 52.227 8.952 16.266 1.00 13.11 57 ASN B C 1
ATOM 1536 O O . ASN B 2 56 ? 51.200 9.600 16.094 1.00 11.19 57 ASN B O 1
ATOM 1541 N N . ALA B 2 57 ? 53.375 9.546 16.623 1.00 13.43 58 ALA B N 1
ATOM 1542 C CA . ALA B 2 57 ? 53.448 10.981 16.981 1.00 13.78 58 ALA B CA 1
ATOM 1543 C C . ALA B 2 57 ? 52.944 11.934 15.925 1.00 13.09 58 ALA B C 1
ATOM 1544 O O . ALA B 2 57 ? 52.342 12.936 16.260 1.00 13.61 58 ALA B O 1
ATOM 1546 N N . GLN B 2 58 ? 53.146 11.631 14.646 1.00 12.00 59 GLN B N 1
ATOM 1547 C CA . GLN B 2 58 ? 52.649 12.454 13.575 1.00 13.78 59 GLN B CA 1
ATOM 1548 C C . GLN B 2 58 ? 51.168 12.379 13.421 1.00 13.39 59 GLN B C 1
ATOM 1549 O O . GLN B 2 58 ? 50.577 13.398 13.108 1.00 12.83 59 GLN B O 1
ATOM 1555 N N . VAL B 2 59 ? 50.627 11.201 13.670 1.00 12.56 60 VAL B N 1
ATOM 1556 C CA . VAL B 2 59 ? 49.140 11.119 13.690 1.00 12.39 60 VAL B CA 1
ATOM 1557 C C . VAL B 2 59 ? 48.577 12.016 14.792 1.00 12.61 60 VAL B C 1
ATOM 1558 O O . VAL B 2 59 ? 47.613 12.758 14.599 1.00 12.33 60 VAL B O 1
ATOM 1562 N N . HIS B 2 60 ? 49.137 11.885 15.984 1.00 14.84 61 HIS B N 1
ATOM 1563 C CA . HIS B 2 60 ? 48.709 12.720 17.081 1.00 16.16 61 HIS B CA 1
ATOM 1564 C C . HIS B 2 60 ? 48.813 14.190 16.738 1.00 13.91 61 HIS B C 1
ATOM 1565 O O . HIS B 2 60 ? 47.852 14.975 16.988 1.00 13.03 61 HIS B O 1
ATOM 1572 N N . ALA B 2 61 ? 49.963 14.645 16.205 1.00 13.94 62 ALA B N 1
ATOM 1573 C CA . ALA B 2 61 ? 50.091 16.034 15.863 1.00 12.32 62 ALA B CA 1
ATOM 1574 C C . ALA B 2 61 ? 49.078 16.513 14.822 1.00 12.75 62 ALA B C 1
ATOM 1575 O O . ALA B 2 61 ? 48.494 17.639 14.875 1.00 13.62 62 ALA B O 1
ATOM 1577 N N . HIS B 2 62 ? 48.854 15.679 13.829 1.00 11.81 63 HIS B N 1
ATOM 1578 C CA . HIS B 2 62 ? 47.913 16.040 12.793 1.00 12.72 63 HIS B CA 1
ATOM 1579 C C . HIS B 2 62 ? 46.466 16.105 13.291 1.00 11.30 63 HIS B C 1
ATOM 1580 O O . HIS B 2 62 ? 45.696 16.997 12.933 1.00 11.86 63 HIS B O 1
ATOM 1587 N N . GLY B 2 63 ? 46.135 15.168 14.149 1.00 11.63 64 GLY B N 1
ATOM 1588 C CA . GLY B 2 63 ? 44.808 15.161 14.762 1.00 10.37 64 GLY B CA 1
ATOM 1589 C C . GLY B 2 63 ? 44.589 16.482 15.539 1.00 10.92 64 GLY B C 1
ATOM 1590 O O . GLY B 2 63 ? 43.505 17.070 15.491 1.00 10.38 64 GLY B O 1
ATOM 1591 N N . LYS B 2 64 ? 45.601 16.920 16.261 1.00 11.60 65 LYS B N 1
ATOM 1592 C CA . LYS B 2 64 ? 45.485 18.247 16.919 1.00 13.93 65 LYS B CA 1
ATOM 1593 C C . LYS B 2 64 ? 45.271 19.373 15.924 1.00 13.41 65 LYS B C 1
ATOM 1594 O O . LYS B 2 64 ? 44.465 20.257 16.129 1.00 13.59 65 LYS B O 1
ATOM 1600 N N . THR B 2 65 ? 46.022 19.384 14.842 1.00 13.33 66 THR B N 1
ATOM 1601 C CA . THR B 2 65 ? 45.835 20.404 13.778 1.00 14.38 66 THR B CA 1
ATOM 1602 C C . THR B 2 65 ? 44.381 20.440 13.279 1.00 14.29 66 THR B C 1
ATOM 1603 O O . THR B 2 65 ? 43.791 21.513 13.098 1.00 12.97 66 THR B O 1
ATOM 1607 N N . VAL B 2 66 ? 43.803 19.257 13.008 1.00 12.63 67 VAL B N 1
ATOM 1608 C CA . VAL B 2 66 ? 42.419 19.165 12.549 1.00 12.36 67 VAL B CA 1
ATOM 1609 C C . VAL B 2 66 ? 41.455 19.750 13.600 1.00 12.37 67 VAL B C 1
ATOM 1610 O O . VAL B 2 66 ? 40.591 20.530 13.259 1.00 11.54 67 VAL B O 1
ATOM 1614 N N . LEU B 2 67 ? 41.636 19.405 14.872 1.00 11.61 68 LEU B N 1
ATOM 1615 C CA . LEU B 2 67 ? 40.743 19.865 15.901 1.00 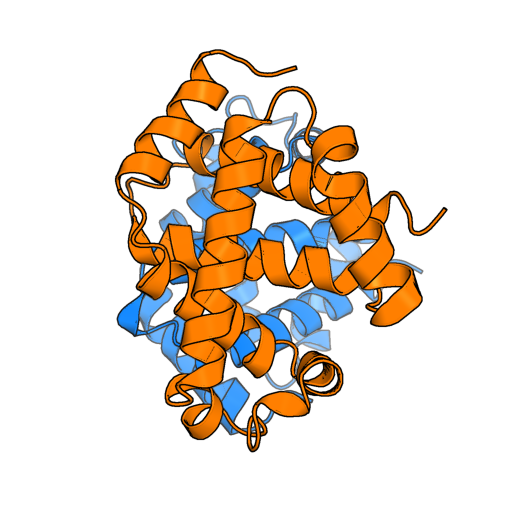12.67 68 LEU B CA 1
ATOM 1616 C C . LEU B 2 67 ? 40.873 21.392 16.124 1.00 15.00 68 LEU B C 1
ATOM 1617 O O . LEU B 2 67 ? 39.907 22.060 16.314 1.00 13.87 68 LEU B O 1
ATOM 1622 N N . ASP B 2 68 ? 42.069 21.920 15.984 1.00 16.25 69 ASP B N 1
ATOM 1623 C CA . ASP B 2 68 ? 42.257 23.407 15.949 1.00 18.47 69 ASP B CA 1
ATOM 1624 C C . ASP B 2 68 ? 41.502 24.092 14.863 1.00 16.23 69 ASP B C 1
ATOM 1625 O O . ASP B 2 68 ? 40.888 25.123 15.116 1.00 16.74 69 ASP B O 1
ATOM 1630 N N . SER B 2 69 ? 41.406 23.456 13.680 1.00 16.27 70 SER B N 1
ATOM 1631 C CA . SER B 2 69 ? 40.610 23.931 12.560 1.00 15.09 70 SER B CA 1
ATOM 1632 C C . SER B 2 69 ? 39.145 23.840 12.829 1.00 14.16 70 SER B C 1
ATOM 1633 O O . SER B 2 69 ? 38.400 24.694 12.440 1.00 14.24 70 SER B O 1
ATOM 1636 N N . VAL B 2 70 ? 38.711 22.808 13.542 1.00 12.89 71 VAL B N 1
ATOM 1637 C CA . VAL B 2 70 ? 37.323 22.772 14.004 1.00 14.00 71 VAL B CA 1
ATOM 1638 C C . VAL B 2 70 ? 37.094 23.988 14.906 1.00 15.80 71 VAL B C 1
ATOM 1639 O O . VAL B 2 70 ? 36.112 24.697 14.786 1.00 15.72 71 VAL B O 1
ATOM 1643 N N . GLY B 2 71 ? 38.041 24.268 15.786 1.00 15.16 72 GLY B N 1
ATOM 1644 C CA . GLY B 2 71 ? 37.954 25.507 16.576 1.00 16.91 72 GLY B CA 1
ATOM 1645 C C . GLY B 2 71 ? 37.813 26.752 15.730 1.00 16.53 72 GLY B C 1
ATOM 1646 O O . GLY B 2 71 ? 36.950 27.617 15.999 1.00 17.77 72 GLY B O 1
ATOM 1647 N N . ASN B 2 72 ? 38.579 26.846 14.651 1.00 18.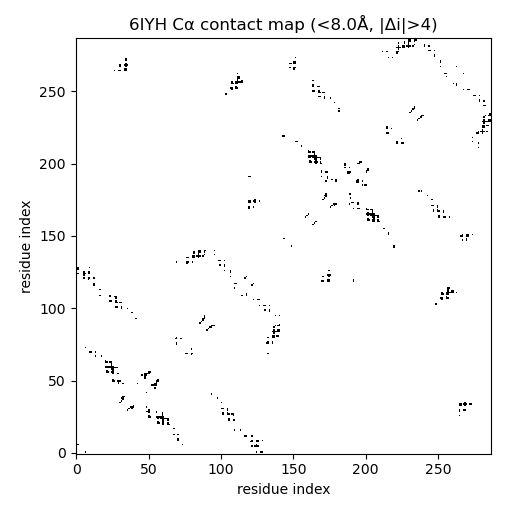34 73 ASN B N 1
ATOM 1648 C CA . ASN B 2 72 ? 38.401 27.979 13.665 1.00 18.37 73 ASN B CA 1
ATOM 1649 C C . ASN B 2 72 ? 37.006 28.001 13.071 1.00 20.65 73 ASN B C 1
ATOM 1650 O O . ASN B 2 72 ? 36.344 29.067 12.939 1.00 17.19 73 ASN B O 1
ATOM 1655 N N . ALA B 2 73 ? 36.473 26.815 12.706 1.00 19.22 74 ALA B N 1
ATOM 1656 C CA . ALA B 2 73 ? 35.104 26.791 12.191 1.00 18.51 74 ALA B CA 1
ATOM 1657 C C . ALA B 2 73 ? 34.098 27.304 13.203 1.00 17.18 74 ALA B C 1
ATOM 1658 O O . ALA B 2 73 ? 33.146 27.994 12.869 1.00 17.97 74 ALA B O 1
ATOM 1660 N N . ILE B 2 74 ? 34.269 26.929 14.465 1.00 18.09 75 ILE B N 1
ATOM 1661 C CA . ILE B 2 74 ? 33.401 27.374 15.510 1.00 19.82 75 ILE B CA 1
ATOM 1662 C C . ILE B 2 74 ? 33.458 28.916 15.674 1.00 22.55 75 ILE B C 1
ATOM 1663 O O . ILE B 2 74 ? 32.423 29.568 15.821 1.00 22.92 75 ILE B O 1
ATOM 1668 N N . ALA B 2 75 ? 34.656 29.483 15.599 1.00 22.37 76 ALA B N 1
ATOM 1669 C CA . ALA B 2 75 ? 34.820 30.939 15.702 1.00 24.65 76 ALA B CA 1
ATOM 1670 C C . ALA B 2 75 ? 34.184 31.637 14.496 1.00 26.53 76 ALA B C 1
ATOM 1671 O O . ALA B 2 75 ? 33.758 32.775 14.576 1.00 24.60 76 ALA B O 1
ATOM 1673 N N . HIS B 2 76 ? 34.136 30.947 13.350 1.00 21.77 77 HIS B N 1
ATOM 1674 C CA . HIS B 2 76 ? 33.434 31.429 12.171 1.00 24.02 77 HIS B CA 1
ATOM 1675 C C . HIS B 2 76 ? 32.125 30.724 11.885 1.00 21.37 77 HIS B C 1
ATOM 1676 O O . HIS B 2 76 ? 31.723 30.578 10.722 1.00 22.73 77 HIS B O 1
ATOM 1683 N N . MET B 2 77 ? 31.414 30.326 12.906 1.00 21.32 78 MET B N 1
ATOM 1684 C CA . MET B 2 77 ? 30.301 29.385 12.678 1.00 22.43 78 MET B CA 1
ATOM 1685 C C . MET B 2 77 ? 29.150 30.010 11.892 1.00 24.58 78 MET B C 1
ATOM 1686 O O . MET B 2 77 ? 28.290 29.279 11.374 1.00 22.93 78 MET B O 1
ATOM 1691 N N . ASP B 2 78 ? 29.110 31.345 11.857 1.00 25.48 79 ASP B N 1
ATOM 1692 C CA . ASP B 2 78 ? 28.114 32.027 11.023 1.00 26.92 79 ASP B CA 1
ATOM 1693 C C . ASP B 2 78 ? 28.492 31.990 9.558 1.00 27.70 79 ASP B C 1
ATOM 1694 O O . ASP B 2 78 ? 27.635 32.172 8.758 1.00 33.27 79 ASP B O 1
ATOM 1699 N N . ASP B 2 79 ? 29.735 31.758 9.180 1.00 27.32 80 ASP B N 1
ATOM 1700 C CA . ASP B 2 79 ? 30.017 31.478 7.776 1.00 30.63 80 ASP B CA 1
ATOM 1701 C C . ASP B 2 79 ? 31.271 30.638 7.596 1.00 24.97 80 ASP B C 1
ATOM 1702 O O . ASP B 2 79 ? 32.328 31.137 7.224 1.00 19.99 80 ASP B O 1
ATOM 1707 N N . VAL B 2 80 ? 31.120 29.336 7.842 1.00 23.62 81 VAL B N 1
ATOM 1708 C CA . VAL B 2 80 ? 32.283 28.430 7.748 1.00 21.21 81 VAL B CA 1
ATOM 1709 C C . VAL B 2 80 ? 32.726 28.283 6.288 1.00 21.94 81 VAL B C 1
ATOM 1710 O O . VAL B 2 80 ? 33.923 28.229 6.026 1.00 20.05 81 VAL B O 1
ATOM 1714 N N . ALA B 2 81 ? 31.795 28.248 5.319 1.00 24.51 82 ALA B N 1
ATOM 1715 C CA . ALA B 2 81 ? 32.176 28.147 3.851 1.00 26.11 82 ALA B CA 1
ATOM 1716 C C . ALA B 2 81 ? 33.218 29.184 3.448 1.00 23.83 82 ALA B C 1
ATOM 1717 O O . ALA B 2 81 ? 34.296 28.857 2.925 1.00 22.33 82 ALA B O 1
ATOM 1719 N N . ASP B 2 82 ? 32.930 30.452 3.754 1.00 25.95 83 ASP B N 1
ATOM 1720 C CA . ASP B 2 82 ? 33.905 31.540 3.436 1.00 29.11 83 ASP B CA 1
ATOM 1721 C C . ASP B 2 82 ? 35.283 31.321 4.114 1.00 28.12 83 ASP B C 1
ATOM 1722 O O . ASP B 2 82 ? 36.358 31.364 3.501 1.00 28.25 83 ASP B O 1
ATOM 1727 N N . ALA B 2 83 ? 35.242 31.039 5.402 1.00 28.54 84 ALA B N 1
ATOM 1728 C CA . ALA B 2 83 ? 36.449 30.863 6.180 1.00 27.28 84 ALA B CA 1
ATOM 1729 C C . ALA B 2 83 ? 37.285 29.623 5.719 1.00 26.70 84 ALA B C 1
ATOM 1730 O O . ALA B 2 83 ? 38.540 29.618 5.766 1.00 24.53 84 ALA B O 1
ATOM 1732 N N . PHE B 2 84 ? 36.582 28.597 5.223 1.00 22.35 85 PHE B N 1
ATOM 1733 C CA . PHE B 2 84 ? 37.243 27.346 4.835 1.00 21.57 85 PHE B CA 1
ATOM 1734 C C . PHE B 2 84 ? 37.544 27.275 3.329 1.00 24.97 85 PHE B C 1
ATOM 1735 O O . PHE B 2 84 ? 37.964 26.250 2.802 1.00 23.68 85 PHE B O 1
ATOM 1743 N N . THR B 2 85 ? 37.357 28.372 2.619 1.00 23.93 86 THR B N 1
ATOM 1744 C CA . THR B 2 85 ? 37.653 28.372 1.197 1.00 24.35 86 THR B CA 1
ATOM 1745 C C . THR B 2 85 ? 38.993 27.838 0.807 1.00 20.98 86 THR B C 1
ATOM 1746 O O . THR B 2 85 ? 39.064 26.942 -0.027 1.00 20.38 86 THR B O 1
ATOM 1750 N N . ALA B 2 86 ? 40.078 28.360 1.346 1.00 19.49 87 ALA B N 1
ATOM 1751 C CA . ALA B 2 86 ? 41.380 27.876 0.985 1.00 19.10 87 ALA B CA 1
ATOM 1752 C C . ALA B 2 86 ? 41.543 26.382 1.385 1.00 18.12 87 ALA B C 1
ATOM 1753 O O . ALA B 2 86 ? 42.193 25.584 0.664 1.00 17.32 87 ALA B O 1
ATOM 1755 N N . LEU B 2 87 ? 41.085 26.062 2.581 1.00 17.99 88 LEU B N 1
ATOM 1756 C CA . LEU B 2 87 ? 41.241 24.701 3.104 1.00 16.95 88 LEU B CA 1
ATOM 1757 C C . LEU B 2 87 ? 40.500 23.682 2.227 1.00 14.36 88 LEU B C 1
ATOM 1758 O O . LEU B 2 87 ? 41.020 22.563 1.976 1.00 15.79 88 LEU B O 1
ATOM 1763 N N . SER B 2 88 ? 39.309 24.041 1.823 1.00 15.76 89 SER B N 1
ATOM 1764 C CA . SER B 2 88 ? 38.526 23.229 0.873 1.00 18.14 89 SER B CA 1
ATOM 1765 C C . SER B 2 88 ? 39.257 23.046 -0.435 1.00 20.35 89 SER B C 1
ATOM 1766 O O . SER B 2 88 ? 39.437 21.923 -0.924 1.00 16.77 89 SER B O 1
ATOM 1769 N N . THR B 2 89 ? 39.747 24.162 -0.993 1.00 17.92 90 THR B N 1
ATOM 1770 C CA . THR B 2 89 ? 40.532 24.062 -2.201 1.00 20.12 90 THR B CA 1
ATOM 1771 C C . THR B 2 89 ? 41.735 23.219 -2.086 1.00 17.96 90 THR B C 1
ATOM 1772 O O . THR B 2 89 ? 42.019 22.405 -2.973 1.00 18.90 90 THR B O 1
ATOM 1776 N N . PHE B 2 90 ? 42.411 23.310 -0.945 1.00 18.67 91 PHE B N 1
ATOM 1777 C CA . PHE B 2 90 ? 43.558 22.500 -0.679 1.00 16.82 91 PHE B CA 1
ATOM 1778 C C . PHE B 2 90 ? 43.212 20.992 -0.688 1.00 16.20 91 PHE B C 1
ATOM 1779 O O . PHE B 2 90 ? 43.938 20.175 -1.273 1.00 15.31 91 PHE B O 1
ATOM 1787 N N . HIS B 2 91 ? 42.133 20.630 -0.002 1.00 15.73 92 HIS B N 1
ATOM 1788 C CA . HIS B 2 91 ? 41.848 19.192 0.101 1.00 15.63 92 HIS B CA 1
ATOM 1789 C C . HIS B 2 91 ? 41.368 18.664 -1.221 1.00 16.45 92 HIS B C 1
ATOM 1790 O O . HIS B 2 91 ? 41.612 17.497 -1.496 1.00 16.38 92 HIS B O 1
ATOM 1797 N N . SER B 2 92 ? 40.699 19.506 -2.024 1.00 17.06 93 SER B N 1
ATOM 1798 C CA . SER B 2 92 ? 40.335 19.098 -3.398 1.00 20.28 93 SER B CA 1
ATOM 1799 C C . SER B 2 92 ? 41.497 19.041 -4.396 1.00 20.28 93 SER B C 1
ATOM 1800 O O . SER B 2 92 ? 41.869 17.995 -4.979 1.00 19.11 93 SER B O 1
ATOM 1803 N N . GLU B 2 93 ? 42.123 20.204 -4.612 1.00 22.61 94 GLU B N 1
ATOM 1804 C CA . GLU B 2 93 ? 43.043 20.354 -5.750 1.00 24.14 94 GLU B CA 1
ATOM 1805 C C . GLU B 2 93 ? 44.420 19.877 -5.487 1.00 22.38 94 GLU B C 1
ATOM 1806 O O . GLU B 2 93 ? 45.078 19.478 -6.398 1.00 24.44 94 GLU B O 1
ATOM 1812 N N . THR B 2 94 ? 44.936 19.942 -4.260 1.00 19.96 95 THR B N 1
ATOM 1813 C CA . THR B 2 94 ? 46.238 19.398 -3.936 1.00 20.68 95 THR B CA 1
ATOM 1814 C C . THR B 2 94 ? 46.147 17.989 -3.490 1.00 21.98 95 THR B C 1
ATOM 1815 O O . THR B 2 94 ? 46.979 17.182 -3.884 1.00 24.04 95 THR B O 1
ATOM 1819 N N . LEU B 2 95 ? 45.150 17.645 -2.641 1.00 18.24 96 LEU B N 1
ATOM 1820 C CA . LEU B 2 95 ? 45.185 16.335 -1.955 1.00 18.40 96 LEU B CA 1
ATOM 1821 C C . LEU B 2 95 ? 44.277 15.305 -2.621 1.00 15.23 96 LEU B C 1
ATOM 1822 O O . LEU B 2 95 ? 44.454 14.102 -2.396 1.00 16.43 96 LEU B O 1
ATOM 1827 N N . HIS B 2 96 ? 43.320 15.787 -3.390 1.00 13.19 97 HIS B N 1
ATOM 1828 C CA . HIS B 2 96 ? 42.373 14.955 -4.102 1.00 13.77 97 HIS B CA 1
ATOM 1829 C C . HIS B 2 96 ? 41.560 14.074 -3.139 1.00 13.21 97 HIS B C 1
ATOM 1830 O O . HIS B 2 96 ? 41.248 12.918 -3.462 1.00 13.04 97 HIS B O 1
ATOM 1837 N N . VAL B 2 97 ? 41.153 14.655 -2.010 1.00 11.79 98 VAL B N 1
ATOM 1838 C CA . VAL B 2 97 ? 40.451 13.763 -1.005 1.00 11.53 98 VAL B CA 1
ATOM 1839 C C . VAL B 2 97 ? 38.991 13.616 -1.430 1.00 12.24 98 VAL B C 1
ATOM 1840 O O . VAL B 2 97 ? 38.273 14.608 -1.664 1.00 11.26 98 VAL B O 1
ATOM 1844 N N . ASP B 2 98 ? 38.512 12.358 -1.635 1.00 10.48 99 ASP B N 1
ATOM 1845 C CA . ASP B 2 98 ? 37.101 12.186 -1.909 1.00 11.28 99 ASP B CA 1
ATOM 1846 C C . ASP B 2 98 ? 36.261 12.678 -0.732 1.00 11.46 99 ASP B C 1
ATOM 1847 O O . ASP B 2 98 ? 36.551 12.299 0.416 1.00 10.89 99 ASP B O 1
ATOM 1852 N N . PRO B 2 99 ? 35.285 13.540 -1.006 1.00 12.61 100 PRO B N 1
ATOM 1853 C CA . PRO B 2 99 ? 34.555 14.198 0.098 1.00 12.49 100 PRO B CA 1
ATOM 1854 C C . PRO B 2 99 ? 33.769 13.266 1.014 1.00 11.38 100 PRO B C 1
ATOM 1855 O O . PRO B 2 99 ? 33.416 13.676 2.123 1.00 10.77 100 PRO B O 1
ATOM 1859 N N . ASP B 2 100 ? 33.501 12.010 0.595 1.00 11.55 101 ASP B N 1
ATOM 1860 C CA . ASP B 2 100 ? 32.880 11.080 1.540 1.00 12.38 101 ASP B CA 1
ATOM 1861 C C . ASP B 2 100 ? 33.703 10.866 2.771 1.00 11.25 101 ASP B C 1
ATOM 1862 O O . ASP B 2 100 ? 33.177 10.637 3.826 1.00 11.69 101 ASP B O 1
ATOM 1867 N N . ASN B 2 101 ? 35.016 11.032 2.667 1.00 9.40 102 ASN B N 1
ATOM 1868 C CA . ASN B 2 101 ? 35.855 10.899 3.817 1.00 9.28 102 ASN B CA 1
ATOM 1869 C C . ASN B 2 101 ? 35.670 12.017 4.868 1.00 9.48 102 ASN B C 1
ATOM 1870 O O . ASN B 2 101 ? 35.923 11.731 6.050 1.00 9.75 102 ASN B O 1
ATOM 1875 N N . PHE B 2 102 ? 35.235 13.221 4.492 1.00 8.62 103 PHE B N 1
ATOM 1876 C CA . PHE B 2 102 ? 34.890 14.232 5.506 1.00 9.60 103 PHE B CA 1
ATOM 1877 C C . PHE B 2 102 ? 33.750 13.736 6.414 1.00 10.64 103 PHE B C 1
ATOM 1878 O O . PHE B 2 102 ? 33.753 14.020 7.624 1.00 9.56 103 PHE B O 1
ATOM 1886 N N . GLN B 2 103 ? 32.787 12.982 5.848 1.00 10.31 104 GLN B N 1
ATOM 1887 C CA . GLN B 2 103 ? 31.684 12.415 6.598 1.00 12.05 104 GLN B CA 1
ATOM 1888 C C . GLN B 2 103 ? 32.166 11.354 7.513 1.00 10.25 104 GLN B C 1
ATOM 1889 O O . GLN B 2 103 ? 31.719 11.277 8.679 1.00 9.65 104 GLN B O 1
ATOM 1895 N N . HIS B 2 104 ? 33.088 10.527 7.026 1.00 9.18 105 HIS B N 1
ATOM 1896 C CA . HIS B 2 104 ? 33.700 9.532 7.860 1.00 9.42 105 HIS B CA 1
ATOM 1897 C C . HIS B 2 104 ? 34.408 10.182 9.061 1.00 9.00 105 HIS B C 1
ATOM 1898 O O . HIS B 2 104 ? 34.280 9.732 10.212 1.00 8.07 105 HIS B O 1
ATOM 1905 N N . PHE B 2 105 ? 35.201 11.231 8.795 1.00 8.43 106 PHE B N 1
ATOM 1906 C CA . PHE B 2 105 ? 35.878 11.891 9.878 1.00 8.98 106 PHE B CA 1
ATOM 1907 C C . PHE B 2 105 ? 34.878 12.531 10.889 1.00 8.40 106 PHE B C 1
ATOM 1908 O O . PHE B 2 105 ? 35.078 12.428 12.087 1.00 9.13 106 PHE B O 1
ATOM 1916 N N . GLY B 2 106 ? 33.827 13.136 10.399 1.00 8.87 107 GLY B N 1
ATOM 1917 C CA . GLY B 2 106 ? 32.831 13.739 11.258 1.00 9.10 107 GLY B CA 1
ATOM 1918 C C . GLY B 2 106 ? 32.211 12.688 12.133 1.00 9.07 107 GLY B C 1
ATOM 1919 O O . GLY B 2 106 ? 31.957 12.935 13.318 1.00 8.50 107 GLY B O 1
ATOM 1920 N N . ASP B 2 107 ? 31.915 11.503 11.551 1.00 8.10 108 ASP B N 1
ATOM 1921 C CA . ASP B 2 107 ? 31.391 10.430 12.378 1.00 8.26 108 ASP B CA 1
ATOM 1922 C C . ASP B 2 107 ? 32.347 10.049 13.474 1.00 7.46 108 ASP B C 1
ATOM 1923 O O . ASP B 2 107 ? 31.908 9.761 14.636 1.00 7.42 108 ASP B O 1
ATOM 1928 N N . CYS B 2 108 ? 33.658 9.979 13.176 1.00 6.97 109 CYS B N 1
ATOM 1929 C CA . CYS B 2 108 ? 34.633 9.579 14.168 1.00 7.73 109 CYS B CA 1
ATOM 1930 C C . CYS B 2 108 ? 34.683 10.656 15.255 1.00 7.33 109 CYS B C 1
ATOM 1931 O O . CYS B 2 108 ? 34.778 10.339 16.420 1.00 8.60 109 CYS B O 1
ATOM 1934 N N . LEU B 2 109 ? 34.548 11.909 14.867 1.00 8.03 110 LEU B N 1
ATOM 1935 C CA . LEU B 2 109 ? 34.607 13.024 15.862 1.00 8.11 110 LEU B CA 1
ATOM 1936 C C . LEU B 2 109 ? 33.426 12.971 16.799 1.00 8.56 110 LEU B C 1
ATOM 1937 O O . LEU B 2 109 ? 33.617 13.050 18.050 1.00 8.35 110 LEU B O 1
ATOM 1942 N N . SER B 2 110 ? 32.220 12.750 16.260 1.00 8.34 111 SER B N 1
ATOM 1943 C CA . SER B 2 110 ? 31.035 12.606 17.136 1.00 9.18 111 SER B CA 1
ATOM 1944 C C . SER B 2 110 ? 31.174 11.457 18.125 1.00 9.05 111 SER B C 1
ATOM 1945 O O . SER B 2 110 ? 30.855 11.577 19.307 1.00 9.22 111 SER B O 1
ATOM 1948 N N . ILE B 2 111 ? 31.620 10.306 17.624 1.00 8.48 112 ILE B N 1
ATOM 1949 C CA . ILE B 2 111 ? 31.957 9.142 18.464 1.00 8.35 112 ILE B CA 1
ATOM 1950 C C . ILE B 2 111 ? 32.955 9.470 19.541 1.00 8.67 112 ILE B C 1
ATOM 1951 O O . ILE B 2 111 ? 32.754 9.107 20.665 1.00 7.99 112 ILE B O 1
ATOM 1956 N N . VAL B 2 112 ? 34.038 10.127 19.193 1.00 7.55 113 VAL B N 1
ATOM 1957 C CA . VAL B 2 112 ? 35.011 10.512 20.184 1.00 8.61 11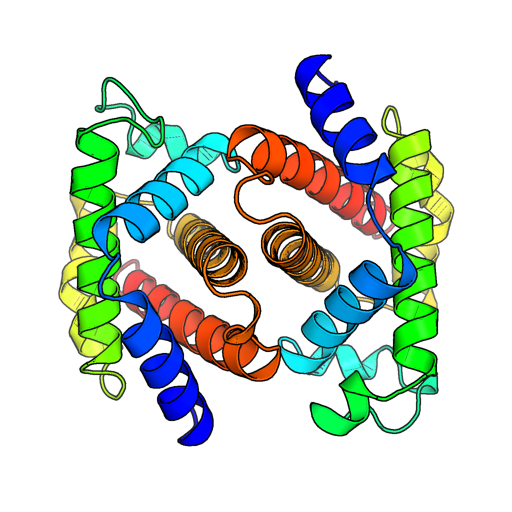3 VAL B CA 1
ATOM 1958 C C . VAL B 2 112 ? 34.380 11.487 21.253 1.00 8.48 113 VAL B C 1
ATOM 1959 O O . VAL B 2 112 ? 34.734 11.369 22.443 1.00 9.07 113 VAL B O 1
ATOM 1963 N N . LEU B 2 113 ? 33.571 12.443 20.817 1.00 7.84 114 LEU B N 1
ATOM 1964 C CA . LEU B 2 113 ? 32.969 13.370 21.777 1.00 8.42 114 LEU B CA 1
ATOM 1965 C C . LEU B 2 113 ? 32.059 12.554 22.700 1.00 9.66 114 LEU B C 1
ATOM 1966 O O . LEU B 2 113 ? 32.075 12.764 23.884 1.00 10.52 114 LEU B O 1
ATOM 1971 N N . ALA B 2 114 ? 31.251 11.644 22.149 1.00 9.22 115 ALA B N 1
ATOM 1972 C CA . ALA B 2 114 ? 30.426 10.706 23.017 1.00 9.64 115 ALA B CA 1
ATOM 1973 C C . ALA B 2 114 ? 31.263 9.961 24.037 1.00 10.80 115 ALA B C 1
ATOM 1974 O O . ALA B 2 114 ? 30.943 9.897 25.255 1.00 11.80 115 ALA B O 1
ATOM 1976 N N . ALA B 2 115 ? 32.361 9.355 23.583 1.00 10.84 116 ALA B N 1
ATOM 1977 C CA . ALA B 2 115 ? 33.263 8.587 24.473 1.00 10.94 116 ALA B CA 1
ATOM 1978 C C . ALA B 2 115 ? 33.872 9.498 25.566 1.00 10.91 116 ALA B C 1
ATOM 1979 O O . ALA B 2 115 ? 34.003 9.051 26.743 1.00 13.19 116 ALA B O 1
ATOM 1981 N N . THR B 2 116 ? 34.179 10.726 25.189 1.00 10.55 117 THR B N 1
ATOM 1982 C CA . THR B 2 116 ? 34.867 11.652 26.038 1.00 10.86 117 THR B CA 1
ATOM 1983 C C . THR B 2 116 ? 33.913 12.260 27.085 1.00 11.97 117 THR B C 1
ATOM 1984 O O . THR B 2 116 ? 34.330 12.482 28.244 1.00 13.93 117 THR B O 1
ATOM 1988 N N . PHE B 2 117 ? 32.677 12.577 26.698 1.00 12.08 118 PHE B N 1
ATOM 1989 C CA . PHE B 2 117 ? 31.751 13.350 27.543 1.00 12.10 118 PHE B CA 1
ATOM 1990 C C . PHE B 2 117 ? 30.683 12.512 28.189 1.00 14.52 118 PHE B C 1
ATOM 1991 O O . PHE B 2 117 ? 30.066 13.000 29.174 1.00 14.28 118 PHE B O 1
ATOM 1999 N N . GLY B 2 118 ? 30.532 11.253 27.756 1.00 14.84 119 GLY B N 1
ATOM 2000 C CA . GLY B 2 118 ? 29.516 10.352 28.354 1.00 15.33 119 GLY B CA 1
ATOM 2001 C C . GLY B 2 118 ? 28.139 11.004 28.362 1.00 15.06 119 GLY B C 1
ATOM 2002 O O . GLY B 2 118 ? 27.683 11.594 27.343 1.00 14.60 119 GLY B O 1
ATOM 2003 N N . THR B 2 119 ? 27.449 10.962 29.520 1.00 16.59 120 THR B N 1
ATOM 2004 C CA . THR B 2 119 ? 26.047 11.340 29.589 1.00 18.78 120 THR B CA 1
ATOM 2005 C C . THR B 2 119 ? 25.877 12.803 29.408 1.00 16.47 120 THR B C 1
ATOM 2006 O O . THR B 2 119 ? 24.820 13.272 29.046 1.00 17.19 120 THR B O 1
ATOM 2010 N N . ALA B 2 120 ? 26.938 13.571 29.512 1.00 17.32 121 ALA B N 1
ATOM 2011 C CA . ALA B 2 120 ? 26.888 14.982 29.145 1.00 15.56 121 ALA B CA 1
ATOM 2012 C C . ALA B 2 120 ? 26.649 15.289 27.659 1.00 15.89 121 ALA B C 1
ATOM 2013 O O . ALA B 2 120 ? 26.301 16.451 27.247 1.00 15.06 121 ALA B O 1
ATOM 2015 N N . TYR B 2 121 ? 26.946 14.288 26.822 1.00 14.16 122 TYR B N 1
ATOM 2016 C CA . TYR B 2 121 ? 26.699 14.416 25.359 1.00 12.78 122 TYR B CA 1
ATOM 2017 C C . TYR B 2 121 ? 25.291 13.975 25.145 1.00 13.27 122 TYR B C 1
ATOM 2018 O O . TYR B 2 121 ? 24.983 12.897 24.705 1.00 12.69 122 TYR B O 1
ATOM 2027 N N . THR B 2 122 ? 24.371 14.803 25.655 1.00 14.83 123 THR B N 1
ATOM 2028 C CA . THR B 2 122 ? 22.968 14.482 25.603 1.00 16.77 123 THR B CA 1
ATOM 2029 C C . THR B 2 122 ? 22.439 14.466 24.165 1.00 15.98 123 THR B C 1
ATOM 2030 O O . THR B 2 122 ? 23.072 15.005 23.267 1.00 13.98 123 THR B O 1
ATOM 2034 N N . PRO B 2 123 ? 21.233 13.942 23.951 1.00 16.71 124 PRO B N 1
ATOM 2035 C CA . PRO B 2 123 ? 20.759 13.993 22.545 1.00 16.00 124 PRO B CA 1
ATOM 2036 C C . PRO B 2 123 ? 20.723 15.385 21.884 1.00 17.15 124 PRO B C 1
ATOM 2037 O O . PRO B 2 123 ? 21.097 15.532 20.719 1.00 14.25 124 PRO B O 1
ATOM 2041 N N . ASP B 2 124 ? 20.341 16.442 22.623 1.00 16.42 125 ASP B N 1
ATOM 2042 C CA . ASP B 2 124 ? 20.329 17.800 22.096 1.00 16.64 125 ASP B CA 1
ATOM 2043 C C . ASP B 2 124 ? 21.711 18.326 21.794 1.00 14.23 125 ASP B C 1
ATOM 2044 O O . ASP B 2 124 ? 21.902 19.048 20.830 1.00 14.13 125 ASP B O 1
ATOM 2049 N N . VAL B 2 125 ? 22.656 17.976 22.648 1.00 14.17 126 VAL B N 1
ATOM 2050 C CA . VAL B 2 125 ? 24.023 18.437 22.501 1.00 14.14 126 VAL B CA 1
ATOM 2051 C C . VAL B 2 125 ? 24.623 17.723 21.256 1.00 12.13 126 VAL B C 1
ATOM 2052 O O . VAL B 2 125 ? 25.236 18.373 20.439 1.00 13.61 126 VAL B O 1
ATOM 2056 N N . GLN B 2 126 ? 24.417 16.415 21.190 1.00 12.20 127 GLN B N 1
ATOM 2057 C CA . GLN B 2 126 ? 24.830 15.633 19.934 1.00 11.79 127 GLN B CA 1
ATOM 2058 C C . GLN B 2 126 ? 24.201 16.224 18.697 1.00 11.52 127 GLN B C 1
ATOM 2059 O O . GLN B 2 126 ? 24.833 16.363 17.697 1.00 11.01 127 GLN B O 1
ATOM 2065 N N . ALA B 2 127 ? 22.909 16.639 18.764 1.00 11.41 128 ALA B N 1
ATOM 2066 C CA . ALA B 2 127 ? 22.236 17.159 17.589 1.00 11.36 128 ALA B CA 1
ATOM 2067 C C . ALA B 2 127 ? 22.869 18.422 17.156 1.00 11.23 128 ALA B C 1
ATOM 2068 O O . ALA B 2 127 ? 23.106 18.633 15.974 1.00 11.08 128 ALA B O 1
ATOM 2070 N N . ALA B 2 128 ? 23.228 19.297 18.108 1.00 10.99 129 ALA B N 1
ATOM 2071 C CA . ALA B 2 128 ? 23.920 20.531 17.764 1.00 11.40 129 ALA B CA 1
ATOM 2072 C C . ALA B 2 128 ? 25.326 20.314 17.164 1.00 11.38 129 ALA B C 1
ATOM 2073 O O . ALA B 2 128 ? 25.695 20.952 16.190 1.00 11.34 129 ALA B O 1
ATOM 2075 N N . TRP B 2 129 ? 26.070 19.384 17.735 1.00 12.38 130 TRP B N 1
ATOM 2076 C CA . TRP B 2 129 ? 27.375 18.983 17.201 1.00 12.45 130 TRP B CA 1
ATOM 2077 C C . TRP B 2 129 ? 27.266 18.310 15.802 1.00 10.95 130 TRP B C 1
ATOM 2078 O O . TRP B 2 129 ? 28.100 18.586 14.952 1.00 10.95 130 TRP B O 1
ATOM 2089 N N . GLN B 2 130 ? 26.249 17.523 15.579 1.00 10.39 131 GLN B N 1
ATOM 2090 C CA . GLN B 2 130 ? 26.048 16.972 14.225 1.00 11.34 131 GLN B CA 1
ATOM 2091 C C . GLN B 2 130 ? 25.783 18.076 13.202 1.00 11.30 131 GLN B C 1
ATOM 2092 O O . GLN B 2 130 ? 26.308 18.075 12.110 1.00 10.82 131 GLN B O 1
ATOM 2098 N N . LYS B 2 131 ? 25.039 19.119 13.607 1.00 11.13 132 LYS B N 1
ATOM 2099 C CA . LYS B 2 131 ? 24.803 20.227 12.747 1.00 12.34 132 LYS B CA 1
ATOM 2100 C C . LYS B 2 131 ? 26.096 20.945 12.478 1.00 11.94 132 LYS B C 1
ATOM 2101 O O . LYS B 2 131 ? 26.401 21.317 11.336 1.00 12.59 132 LYS B O 1
ATOM 2107 N N . MET B 2 132 ? 26.920 21.161 13.503 1.00 13.72 133 MET B N 1
ATOM 2108 C CA . MET B 2 132 ? 28.200 21.782 13.312 1.00 13.85 133 MET B CA 1
ATOM 2109 C C . MET B 2 132 ? 29.085 20.955 12.392 1.00 11.85 133 MET B C 1
ATOM 2110 O O . MET B 2 132 ? 29.770 21.474 11.494 1.00 12.69 133 MET B O 1
ATOM 2115 N N . ILE B 2 133 ? 29.136 19.663 12.658 1.00 11.76 134 ILE B N 1
ATOM 2116 C CA . ILE B 2 133 ? 29.913 18.772 11.744 1.00 12.18 134 ILE B CA 1
ATOM 2117 C C . ILE B 2 133 ? 29.443 18.880 10.269 1.00 12.36 134 ILE B C 1
ATOM 2118 O O . ILE B 2 133 ? 30.244 18.921 9.374 1.00 12.37 134 ILE B O 1
ATOM 2123 N N . ALA B 2 134 ? 28.134 18.804 10.042 1.00 12.42 135 ALA B N 1
ATOM 2124 C CA . ALA B 2 134 ? 27.541 18.940 8.717 1.00 13.82 135 ALA B CA 1
ATOM 2125 C C . ALA B 2 134 ? 27.923 20.248 8.054 1.00 13.72 135 ALA B C 1
ATOM 2126 O O . ALA B 2 134 ? 28.228 20.292 6.881 1.00 14.43 135 ALA B O 1
ATOM 2128 N N . VAL B 2 135 ? 27.985 21.328 8.818 1.00 14.43 136 VAL B N 1
ATOM 2129 C CA . VAL B 2 135 ? 28.339 22.597 8.248 1.00 15.56 136 VAL B CA 1
ATOM 2130 C C . VAL B 2 135 ? 29.820 22.608 7.867 1.00 14.19 136 VAL B C 1
ATOM 2131 O O . VAL B 2 135 ? 30.163 23.106 6.839 1.00 14.46 136 VAL B O 1
ATOM 2135 N N . ILE B 2 136 ? 30.658 21.962 8.699 1.00 15.02 137 ILE B N 1
ATOM 2136 C CA . ILE B 2 136 ? 32.093 21.831 8.371 1.00 15.34 137 ILE B CA 1
ATOM 2137 C C . ILE B 2 136 ? 32.281 20.980 7.094 1.00 14.65 137 ILE B C 1
ATOM 2138 O O . ILE B 2 136 ? 33.081 21.318 6.206 1.00 13.50 137 ILE B O 1
ATOM 2143 N N . ILE B 2 137 ? 31.566 19.859 7.035 1.00 14.80 138 ILE B N 1
ATOM 2144 C CA . ILE B 2 137 ? 31.677 18.990 5.870 1.00 15.72 138 ILE B CA 1
ATOM 2145 C C . ILE B 2 137 ? 31.278 19.703 4.570 1.00 15.86 138 ILE B C 1
ATOM 2146 O O . ILE B 2 137 ? 31.941 19.591 3.529 1.00 14.71 138 ILE B O 1
ATOM 2151 N N . SER B 2 138 ? 30.179 20.387 4.648 1.00 16.90 139 SER B N 1
ATOM 2152 C CA . SER B 2 138 ? 29.687 21.125 3.510 1.00 18.19 139 SER B CA 1
ATOM 2153 C C . SER B 2 138 ? 30.754 22.184 3.100 1.00 18.60 139 SER B C 1
ATOM 2154 O O . SER B 2 138 ? 31.057 22.357 1.896 1.00 18.50 139 SER B O 1
ATOM 2157 N N . ALA B 2 139 ? 31.299 22.923 4.071 1.00 18.17 140 ALA B N 1
ATOM 2158 C CA . ALA B 2 139 ? 32.353 23.911 3.763 1.00 19.96 140 ALA B CA 1
ATOM 2159 C C . ALA B 2 139 ? 33.600 23.293 3.108 1.00 20.22 140 ALA B C 1
ATOM 2160 O O . ALA B 2 139 ? 34.212 23.895 2.177 1.00 17.96 140 ALA B O 1
ATOM 2162 N N . LEU B 2 140 ? 34.013 22.094 3.587 1.00 17.09 141 LEU B N 1
ATOM 2163 C CA . LEU B 2 140 ? 35.158 21.427 3.016 1.00 19.93 141 LEU B CA 1
ATOM 2164 C C . LEU B 2 140 ? 34.899 20.859 1.633 1.00 19.50 141 LEU B C 1
ATOM 2165 O O . LEU B 2 140 ? 35.830 20.805 0.862 1.00 21.10 141 LEU B O 1
ATOM 2170 N N . SER B 2 141 ? 33.665 20.448 1.372 1.00 20.80 142 SER B N 1
ATOM 2171 C CA . SER B 2 141 ? 33.224 19.901 0.050 1.00 24.29 142 SER B CA 1
ATOM 2172 C C . SER B 2 141 ? 32.979 21.013 -1.016 1.00 26.38 142 SER B C 1
ATOM 2173 O O . SER B 2 141 ? 32.915 20.770 -2.217 1.00 32.15 142 SER B O 1
ATOM 2176 N N . LYS B 2 142 ? 32.914 22.275 -0.606 1.00 29.33 143 LYS B N 1
ATOM 2177 C CA . LYS B 2 142 ? 32.343 23.313 -1.488 1.00 31.87 143 LYS B CA 1
ATOM 2178 C C . LYS B 2 142 ? 33.219 23.623 -2.695 1.00 34.63 143 LYS B C 1
ATOM 2179 O O . LYS B 2 142 ? 32.730 23.729 -3.843 1.00 36.87 143 LYS B O 1
ATOM 2185 N N . GLU B 2 143 ? 34.521 23.762 -2.467 1.00 33.69 144 GLU B N 1
ATOM 2186 C CA . GLU B 2 143 ? 35.454 24.146 -3.571 1.00 37.16 144 GLU B CA 1
ATOM 2187 C C . GLU B 2 143 ? 35.817 22.899 -4.425 1.00 42.16 144 GLU B C 1
ATOM 2188 O O . GLU B 2 143 ? 36.730 22.955 -5.284 1.00 43.11 144 GLU B O 1
ATOM 2194 N N . TYR B 2 144 ? 35.077 21.786 -4.212 1.00 41.18 145 TYR B N 1
ATOM 2195 C CA . TYR B 2 144 ? 35.114 20.695 -5.198 1.00 41.54 145 TYR B CA 1
ATOM 2196 C C . TYR B 2 144 ? 34.443 21.188 -6.472 1.00 40.25 145 TYR B C 1
ATOM 2197 O O . TYR B 2 144 ? 34.702 20.586 -7.503 1.00 49.58 145 TYR B O 1
ATOM 2206 N N . HIS B 2 145 ? 33.681 22.307 -6.391 1.00 38.58 146 HIS B N 1
ATOM 2207 C CA . HIS B 2 145 ? 33.391 23.235 -7.540 1.00 49.34 146 HIS B CA 1
ATOM 2208 C C . HIS B 2 145 ? 32.971 24.707 -7.191 1.00 52.73 146 HIS B C 1
ATOM 2209 O O . HIS B 2 145 ? 33.128 25.252 -6.053 1.00 42.47 146 HIS B O 1
#

Sequence (287 aa):
SLTSADKSHVKSIWSKASGKAEELGAEALGRMLEVFPNTKTYFSHYADLSVSSGQVHTHGKKILDAITTAVNHIDDITGTMTALSTLHAKTLRVDPANFKILSHTILVVLALYFPADFTPEVHLACDKFLASVSHTLATKYREWTDSERFAITTLWAKVNVESVGAQALVRLLVVYPWTQRYFGAFGNISDAAAIAGNAQVHAHGKTVLDSVGNAIAHMDDVADAFTALSTFHSETLHVDPDNFQHFGDCLSIVLAATFGTAYTPDVQAAWQKMIAVIISALSKEYH